Protein AF-N9UYG4-F1 (afdb_monomer)

Radius of gyration: 21.79 Å; Cα contacts (8 Å, |Δi|>4): 334; chains: 1; bounding box: 50×57×67 Å

Sequence (227 aa):
MTDHEETSTQKAVSLTDTNDLFQLLNELESRFLPMRSREKKEVDIGRIQQRPHKIGEYPGSVYIEIPIEIKNKIMEETNQFSQDFKPIQSLHISLTKEFSLREHQIPLFVQEVRKKIKRLPTFTITFGQLELLLNPEQNTEFLSIQVTSPEILSLIDLLDTVMMSFNLEKYYEERKIHSSLMYRTEHLKEPYELSSFNKCLLSFKPATIKIRLGEIVYTCVLGGYSM

Foldseek 3Di:
DDDDDDDPPPDDDDPPDPVVVVVVVVVLCVVQDFPFDQPDDPPPVQPDPPDDDDVQKWKKFKWFWDDPVLLVVVCVLVVVCVVPWAFDDTKIKTLFDIDIDGPVCVSVLLVQLLVLQQPQAWWKKWWWAWDWDADPVRQKIFGKIFIDTPSSVVSLVSNQVSCVVRVHDGHDPVPRIIIGTTMDRPPPDPDDDPPPHDIGGDMDTGQWMWMDTHSTIHTHGGHPDDD

Solvent-accessible surface area (backbone atoms only — not comparable to full-atom values): 13660 Å² total; per-residue (Å²): 141,79,90,86,82,90,78,87,78,81,78,81,81,81,87,82,53,72,65,60,53,51,50,51,48,51,54,49,45,69,74,61,60,48,70,79,58,76,67,77,85,73,73,58,92,77,63,74,75,91,62,83,82,48,93,67,47,32,52,28,40,36,29,33,73,56,55,68,73,57,46,52,51,53,50,62,79,46,47,83,52,55,82,77,24,48,76,53,88,81,46,38,34,65,53,42,49,80,47,71,42,42,68,88,48,46,65,58,51,56,48,52,53,46,63,66,42,36,77,39,75,78,53,60,42,30,44,37,47,77,47,81,44,65,44,96,84,66,58,35,42,25,46,22,35,32,49,50,42,79,60,58,55,56,50,31,55,55,45,32,58,52,28,50,77,71,78,41,72,54,55,68,90,86,63,83,44,38,28,56,46,24,35,40,65,72,75,87,62,77,88,81,82,66,85,86,63,74,67,44,84,53,67,50,64,67,59,44,38,38,38,38,44,63,76,45,41,35,75,36,65,44,36,81,66,87,125

pLDDT: mean 78.37, std 21.44, range [31.62, 97.81]

Nearest PDB structures (foldseek):
  5v1m-assembly1_A  TM=8.140E-01  e=5.861E-12  Homo sapiens
  6d30-assembly1_A  TM=8.398E-01  e=2.376E-11  Homo sapiens
  4h7w-assembly1_A  TM=8.039E-01  e=1.026E-11  Homo sapiens
  5h7f-assembly1_A  TM=8.009E-01  e=6.328E-07  Deinococcus radiodurans
  4qak-assembly2_B  TM=7.543E-01  e=1.376E-05  Escherichia coli K-12

Structure (mmCIF, N/CA/C/O backbone):
data_AF-N9UYG4-F1
#
_entry.id   AF-N9UYG4-F1
#
loop_
_atom_site.group_PDB
_atom_site.id
_atom_site.type_symbol
_atom_site.label_atom_id
_atom_site.label_alt_id
_atom_site.label_comp_id
_atom_site.label_asym_id
_atom_site.label_entity_id
_atom_site.label_seq_id
_atom_site.pdbx_PDB_ins_code
_atom_site.Cartn_x
_atom_site.Cartn_y
_atom_site.Cartn_z
_atom_site.occupancy
_atom_site.B_iso_or_equiv
_atom_site.auth_seq_id
_atom_site.auth_comp_id
_atom_site.auth_asym_id
_atom_site.auth_atom_id
_atom_site.pdbx_PDB_model_num
ATOM 1 N N . MET A 1 1 ? 29.519 -38.009 -39.252 1.00 38.00 1 MET A N 1
ATOM 2 C CA . MET A 1 1 ? 30.607 -37.248 -39.902 1.00 38.00 1 MET A CA 1
ATOM 3 C C . MET A 1 1 ? 29.927 -36.406 -40.962 1.00 38.00 1 MET A C 1
ATOM 5 O O . MET A 1 1 ? 29.404 -36.994 -41.892 1.00 38.00 1 MET A O 1
ATOM 9 N N . THR A 1 2 ? 29.718 -35.108 -40.800 1.00 34.91 2 THR A N 1
ATOM 10 C CA . THR A 1 2 ? 30.522 -34.095 -40.097 1.00 34.91 2 THR A CA 1
ATOM 11 C C . THR A 1 2 ? 29.627 -32.896 -39.762 1.00 34.91 2 THR A C 1
ATOM 13 O O . THR A 1 2 ? 28.663 -32.637 -40.480 1.00 34.91 2 THR A O 1
ATOM 16 N N . ASP A 1 3 ? 29.961 -32.230 -38.659 1.00 38.91 3 ASP A N 1
ATOM 17 C CA . ASP A 1 3 ? 29.427 -30.957 -38.161 1.00 38.91 3 ASP A CA 1
ATOM 18 C C . ASP A 1 3 ? 29.543 -29.801 -39.168 1.00 38.91 3 ASP A C 1
ATOM 20 O O . ASP A 1 3 ? 30.322 -29.908 -40.107 1.00 38.91 3 ASP A O 1
ATOM 24 N N . HIS A 1 4 ? 28.775 -28.724 -38.944 1.00 36.56 4 HIS A N 1
ATOM 25 C CA . HIS A 1 4 ? 29.120 -27.290 -39.098 1.00 36.56 4 HIS A CA 1
ATOM 26 C C . HIS A 1 4 ? 27.831 -26.485 -38.816 1.00 36.56 4 HIS A C 1
ATOM 28 O O . HIS A 1 4 ? 26.847 -26.601 -39.539 1.00 36.56 4 HIS A O 1
ATOM 34 N N . GLU A 1 5 ? 27.667 -25.935 -37.613 1.00 34.69 5 GLU A N 1
ATOM 35 C CA . GLU A 1 5 ? 28.147 -24.629 -37.116 1.00 34.69 5 GLU A CA 1
ATOM 36 C C . GLU A 1 5 ? 27.051 -23.553 -37.173 1.00 34.69 5 GLU A C 1
ATOM 38 O O . GLU A 1 5 ? 26.567 -23.147 -38.228 1.00 34.69 5 GLU A O 1
ATOM 43 N N . GLU A 1 6 ? 26.665 -23.108 -35.976 1.00 41.19 6 GLU A N 1
ATOM 44 C CA . GLU A 1 6 ? 25.848 -21.932 -35.709 1.00 41.19 6 GLU A CA 1
ATOM 45 C C . GLU A 1 6 ? 26.444 -20.673 -36.348 1.00 41.19 6 GLU A C 1
ATOM 47 O O . GLU A 1 6 ? 27.644 -20.420 -36.279 1.00 41.19 6 GLU A O 1
ATOM 52 N N . THR A 1 7 ? 25.586 -19.786 -36.842 1.00 31.62 7 THR A N 1
ATOM 53 C CA . THR A 1 7 ? 25.889 -18.350 -36.817 1.00 31.62 7 THR A CA 1
ATOM 54 C C . THR A 1 7 ? 24.611 -17.566 -36.562 1.00 31.62 7 THR A C 1
ATOM 56 O O . THR A 1 7 ? 23.886 -17.155 -37.465 1.00 31.62 7 THR A O 1
ATOM 59 N N . SER A 1 8 ? 24.336 -17.349 -35.275 1.00 37.59 8 SER A N 1
ATOM 60 C CA . SER A 1 8 ? 23.414 -16.318 -34.804 1.00 37.59 8 SER A CA 1
ATOM 61 C C . SER A 1 8 ? 23.971 -14.949 -35.187 1.00 37.59 8 SER A C 1
ATOM 63 O O . SER A 1 8 ? 24.843 -14.408 -34.511 1.00 37.59 8 SER A O 1
ATOM 65 N N . THR A 1 9 ? 23.484 -14.368 -36.281 1.00 32.97 9 THR A N 1
ATOM 66 C CA . THR A 1 9 ? 23.803 -12.981 -36.625 1.00 32.97 9 THR A CA 1
ATOM 67 C C . THR A 1 9 ? 22.899 -12.054 -35.811 1.00 32.97 9 THR A C 1
ATOM 69 O O . THR A 1 9 ? 21.773 -11.750 -36.203 1.00 32.97 9 THR A O 1
ATOM 72 N N . GLN A 1 10 ? 23.382 -11.597 -34.653 1.00 41.38 10 GLN A N 1
ATOM 73 C CA . GLN A 1 10 ? 22.817 -10.420 -33.993 1.00 41.38 10 GLN A CA 1
ATOM 74 C C . GLN A 1 10 ? 23.067 -9.214 -34.902 1.00 41.38 10 GLN A C 1
ATOM 76 O O . GLN A 1 10 ? 24.190 -8.734 -35.044 1.00 41.38 10 GLN A O 1
ATOM 81 N N . LYS A 1 11 ? 22.011 -8.754 -35.573 1.00 36.41 11 LYS A N 1
ATOM 82 C CA . LYS A 1 11 ? 22.057 -7.567 -36.422 1.00 36.41 11 LYS A CA 1
ATOM 83 C C . LYS A 1 11 ? 22.124 -6.340 -35.509 1.00 36.41 11 LYS A C 1
ATOM 85 O O . LYS A 1 11 ? 21.116 -5.936 -34.936 1.00 36.41 11 LYS A O 1
ATOM 90 N N . ALA A 1 12 ? 23.320 -5.779 -35.341 1.00 38.81 12 ALA A N 1
ATOM 91 C CA . ALA A 1 12 ? 23.496 -4.470 -34.728 1.00 38.81 12 ALA A CA 1
ATOM 92 C C . ALA A 1 12 ? 22.769 -3.428 -35.595 1.00 38.81 12 ALA A C 1
ATOM 94 O O . ALA A 1 12 ? 23.109 -3.235 -36.762 1.00 38.81 12 ALA A O 1
ATOM 95 N N . VAL A 1 13 ? 21.727 -2.804 -35.046 1.00 45.81 13 VAL A N 1
ATOM 96 C CA . VAL A 1 13 ? 21.004 -1.710 -35.701 1.00 45.81 13 VAL A CA 1
ATOM 97 C C . VAL A 1 13 ? 21.871 -0.459 -35.579 1.00 45.81 13 VAL A C 1
ATOM 99 O O . VAL A 1 13 ? 22.042 0.072 -34.483 1.00 45.81 13 VAL A O 1
ATOM 102 N N . SER A 1 14 ? 22.467 -0.011 -36.687 1.00 48.22 14 SER A N 1
ATOM 103 C CA . SER A 1 14 ? 23.170 1.272 -36.729 1.00 48.22 14 SER A CA 1
ATOM 104 C C . SER A 1 14 ? 22.144 2.404 -36.745 1.00 48.22 14 SER A C 1
ATOM 106 O O . SER A 1 14 ? 21.451 2.607 -37.740 1.00 48.22 14 SER A O 1
ATOM 108 N N . LEU A 1 15 ? 22.041 3.134 -35.639 1.00 50.41 15 LEU A N 1
ATOM 109 C CA . LEU A 1 15 ? 21.188 4.314 -35.517 1.00 50.41 15 LEU A CA 1
ATOM 110 C C . LEU A 1 15 ? 21.936 5.532 -36.075 1.00 50.41 15 LEU A C 1
ATOM 112 O O . LEU A 1 15 ? 22.689 6.182 -35.352 1.00 50.41 15 LEU A O 1
ATOM 116 N N . THR A 1 16 ? 21.765 5.816 -37.365 1.00 50.16 16 THR A N 1
ATOM 117 C CA . THR A 1 16 ? 22.296 7.037 -38.005 1.00 50.16 16 THR A CA 1
ATOM 118 C C . THR A 1 16 ? 21.220 8.053 -38.378 1.00 50.16 16 THR A C 1
ATOM 120 O O . THR A 1 16 ? 21.573 9.168 -38.748 1.00 50.16 16 THR A O 1
ATOM 123 N N . ASP A 1 17 ? 19.934 7.725 -38.228 1.00 50.22 17 ASP A N 1
ATOM 124 C CA . ASP A 1 17 ? 18.839 8.644 -38.544 1.00 50.22 17 ASP A CA 1
ATOM 125 C C . ASP A 1 17 ? 18.187 9.212 -37.282 1.00 50.22 17 ASP A C 1
ATOM 127 O O . ASP A 1 17 ? 17.599 8.511 -36.458 1.00 50.22 17 ASP A O 1
ATOM 131 N N . THR A 1 18 ? 18.267 10.534 -37.138 1.00 50.16 18 THR A N 1
ATOM 132 C CA . THR A 1 18 ? 17.646 11.290 -36.041 1.00 50.16 18 THR A CA 1
ATOM 133 C C . THR A 1 18 ? 16.121 11.143 -36.026 1.00 50.16 18 THR A C 1
ATOM 135 O O . THR A 1 18 ? 15.514 11.205 -34.958 1.00 50.16 18 THR A O 1
ATOM 138 N N . ASN A 1 19 ? 15.507 10.877 -37.183 1.00 52.12 19 ASN A N 1
ATOM 139 C CA . ASN A 1 19 ? 14.075 10.607 -37.311 1.00 52.12 19 ASN A CA 1
ATOM 140 C C . ASN A 1 19 ? 13.659 9.268 -36.685 1.00 52.12 19 ASN A C 1
ATOM 142 O O . ASN A 1 19 ? 12.613 9.215 -36.041 1.00 52.12 19 ASN A O 1
ATOM 146 N N . ASP A 1 20 ? 14.492 8.227 -36.784 1.00 58.06 20 ASP A N 1
ATOM 147 C CA . ASP A 1 20 ? 14.227 6.933 -36.138 1.00 58.06 20 ASP A CA 1
ATOM 148 C C . ASP A 1 20 ? 14.270 7.066 -34.615 1.00 58.06 20 ASP A C 1
ATOM 150 O O . ASP A 1 20 ? 13.441 6.489 -33.914 1.00 58.06 20 ASP A O 1
ATOM 154 N N . LEU A 1 21 ? 15.182 7.893 -34.091 1.00 54.38 21 LEU A N 1
ATOM 155 C CA . LEU A 1 21 ? 15.258 8.166 -32.658 1.00 54.38 21 LEU A CA 1
ATOM 156 C C . LEU A 1 21 ? 14.005 8.896 -32.154 1.00 54.38 21 LEU A C 1
ATOM 158 O O . LEU A 1 21 ? 13.478 8.547 -31.101 1.00 54.38 21 LEU A O 1
ATOM 162 N N . PHE A 1 22 ? 13.509 9.877 -32.916 1.00 54.16 22 PHE A N 1
ATOM 163 C CA . PHE A 1 22 ? 12.271 10.600 -32.608 1.00 54.16 22 PHE A CA 1
ATOM 164 C C . PHE A 1 22 ? 11.038 9.701 -32.687 1.00 54.16 22 PHE A C 1
ATOM 166 O O . PHE A 1 22 ? 10.129 9.823 -31.869 1.00 54.16 22 PHE A O 1
ATOM 173 N N . GLN A 1 23 ? 11.004 8.779 -33.644 1.00 57.78 23 GLN A N 1
ATOM 174 C CA . GLN A 1 23 ? 9.905 7.836 -33.789 1.00 57.78 23 GLN A CA 1
ATOM 175 C C . GLN A 1 23 ? 9.898 6.810 -32.652 1.00 57.78 23 GLN A C 1
ATOM 177 O O . GLN A 1 23 ? 8.837 6.542 -32.091 1.00 57.78 23 GLN A O 1
ATOM 182 N N . LEU A 1 24 ? 11.076 6.338 -32.228 1.00 58.75 24 LEU A N 1
ATOM 183 C CA . LEU A 1 24 ? 11.229 5.491 -31.045 1.00 58.75 24 LEU A CA 1
ATOM 184 C C . LEU A 1 24 ? 10.859 6.243 -29.760 1.00 58.75 24 LEU A C 1
ATOM 186 O O . LEU A 1 24 ? 10.165 5.691 -28.914 1.00 58.75 24 LEU A O 1
ATOM 190 N N . LEU A 1 25 ? 11.275 7.506 -29.622 1.00 50.97 25 LEU A N 1
ATOM 191 C CA . LEU A 1 25 ? 10.899 8.380 -28.506 1.00 50.97 25 LEU A CA 1
ATOM 192 C C . LEU A 1 25 ? 9.387 8.595 -28.446 1.00 50.97 25 LEU A C 1
ATOM 194 O O . LEU A 1 25 ? 8.820 8.441 -27.374 1.00 50.97 25 LEU A O 1
ATOM 198 N N . ASN A 1 26 ? 8.725 8.849 -29.575 1.00 52.34 26 ASN A N 1
ATOM 199 C CA . ASN A 1 26 ? 7.269 8.991 -29.644 1.00 52.34 26 ASN A CA 1
ATOM 200 C C . ASN A 1 26 ? 6.540 7.669 -29.347 1.00 52.34 26 ASN A C 1
ATOM 202 O O . ASN A 1 26 ? 5.506 7.660 -28.676 1.00 52.34 26 ASN A O 1
ATOM 206 N N . GLU A 1 27 ? 7.068 6.530 -29.805 1.00 54.81 27 GLU A N 1
ATOM 207 C CA . GLU A 1 27 ? 6.515 5.215 -29.470 1.00 54.81 27 GLU A CA 1
ATOM 208 C C . GLU A 1 27 ? 6.669 4.901 -27.979 1.00 54.81 27 GLU A C 1
ATOM 210 O O . GLU A 1 27 ? 5.730 4.406 -27.351 1.00 54.81 27 GLU A O 1
ATOM 215 N N . LEU A 1 28 ? 7.825 5.223 -27.395 1.00 50.59 28 LEU A N 1
ATOM 216 C CA . LEU A 1 28 ? 8.059 5.119 -25.961 1.00 50.59 28 LEU A CA 1
ATOM 217 C C . LEU A 1 28 ? 7.113 6.070 -25.217 1.00 50.59 28 LEU A C 1
ATOM 219 O O . LEU A 1 28 ? 6.366 5.608 -24.359 1.00 50.59 28 LEU A O 1
ATOM 223 N N . GLU A 1 29 ? 7.043 7.349 -25.585 1.00 48.66 29 GLU A N 1
ATOM 224 C CA . GLU A 1 29 ? 6.141 8.336 -24.983 1.00 48.66 29 GLU A CA 1
ATOM 225 C C . GLU A 1 29 ? 4.690 7.864 -25.016 1.00 48.66 29 GLU A C 1
ATOM 227 O O . GLU A 1 29 ? 4.061 7.822 -23.964 1.00 48.66 29 GLU A O 1
ATOM 232 N N . SER A 1 30 ? 4.177 7.395 -26.157 1.00 48.69 30 SER A N 1
ATOM 233 C CA . SER A 1 30 ? 2.800 6.889 -26.275 1.00 48.69 30 SER A CA 1
ATOM 234 C C . SER A 1 30 ? 2.512 5.687 -25.363 1.00 48.69 30 SER A C 1
ATOM 236 O O . SER A 1 30 ? 1.409 5.561 -24.829 1.00 48.69 30 SER A O 1
ATOM 238 N N . ARG A 1 31 ? 3.514 4.830 -25.113 1.00 47.69 31 ARG A N 1
ATOM 239 C CA . ARG A 1 31 ? 3.430 3.716 -24.155 1.00 47.69 31 ARG A CA 1
ATOM 240 C C . ARG A 1 31 ? 3.591 4.184 -22.707 1.00 47.69 31 ARG A C 1
ATOM 242 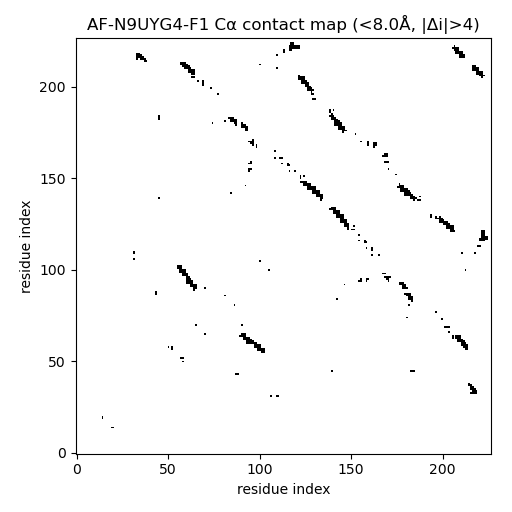O O . ARG A 1 31 ? 3.098 3.512 -21.799 1.00 47.69 31 ARG A O 1
ATOM 249 N N . PHE A 1 32 ? 4.268 5.306 -22.469 1.00 45.59 32 PHE A N 1
ATOM 250 C CA . PHE A 1 32 ? 4.563 5.865 -21.147 1.00 45.59 32 PHE A CA 1
ATOM 251 C C . PHE A 1 32 ? 3.633 6.987 -20.704 1.00 45.59 32 PHE A C 1
ATOM 253 O O . PHE A 1 32 ? 3.743 7.389 -19.547 1.00 45.59 32 PHE A O 1
ATOM 260 N N . LEU A 1 33 ? 2.697 7.444 -21.543 1.00 42.62 33 LEU A N 1
ATOM 261 C CA . LEU A 1 33 ? 1.746 8.478 -21.151 1.00 42.62 33 LEU A CA 1
ATOM 262 C C . LEU A 1 33 ? 1.000 8.037 -19.874 1.00 42.62 33 LEU A C 1
ATOM 264 O O . LEU A 1 33 ? 0.275 7.033 -19.889 1.00 42.62 33 LEU A O 1
ATOM 268 N N . PRO A 1 34 ? 1.168 8.746 -18.740 1.00 41.41 34 PRO A N 1
ATOM 269 C CA . PRO A 1 34 ? 0.242 8.607 -17.631 1.00 41.41 34 PRO A CA 1
ATOM 270 C C . PRO A 1 34 ? -1.137 9.058 -18.126 1.00 41.41 34 PRO A C 1
ATOM 272 O O . PRO A 1 34 ? -1.238 10.004 -18.912 1.00 41.41 34 PRO A O 1
ATOM 275 N N . MET A 1 35 ? -2.219 8.454 -17.627 1.00 37.78 35 MET A N 1
ATOM 276 C CA . MET A 1 35 ? -3.471 9.208 -17.580 1.00 37.78 35 MET A CA 1
ATOM 277 C C . MET A 1 35 ? -3.198 10.375 -16.636 1.00 37.78 35 MET A C 1
ATOM 279 O O . MET A 1 35 ? -3.153 10.201 -15.424 1.00 37.78 35 MET A O 1
ATOM 283 N N . ARG A 1 36 ? -2.883 11.538 -17.209 1.00 36.59 36 ARG A N 1
ATOM 284 C CA . ARG A 1 36 ? -2.458 12.734 -16.484 1.00 36.59 36 ARG A CA 1
ATOM 285 C C . ARG A 1 36 ? -3.687 13.360 -15.822 1.00 36.59 36 ARG A C 1
ATOM 287 O O . ARG A 1 36 ? -4.153 14.416 -16.232 1.00 36.59 36 ARG A O 1
ATOM 294 N N . SER A 1 37 ? -4.255 12.694 -14.823 1.00 43.06 37 SER A N 1
ATOM 295 C CA . SER A 1 37 ? -5.174 13.344 -13.902 1.00 43.06 37 SER A CA 1
ATOM 296 C C . SER A 1 37 ? -4.328 14.196 -12.972 1.00 43.06 37 SER A C 1
ATOM 298 O O . SER A 1 37 ? -3.540 13.692 -12.176 1.00 43.06 37 SER A O 1
ATOM 300 N N . ARG A 1 38 ? -4.453 15.515 -13.106 1.00 38.94 38 ARG A N 1
ATOM 301 C CA . ARG A 1 38 ? -3.943 16.448 -12.107 1.00 38.94 38 ARG A CA 1
ATOM 302 C C . ARG A 1 38 ? -4.855 16.306 -10.891 1.00 38.94 38 ARG A C 1
ATOM 304 O O . ARG A 1 38 ? -5.853 17.015 -10.786 1.00 38.94 38 ARG A O 1
ATOM 311 N N . GLU A 1 39 ? -4.585 15.321 -10.040 1.00 43.38 39 GLU A N 1
ATOM 312 C CA . GLU A 1 39 ? -5.270 15.221 -8.755 1.00 43.38 39 GLU A CA 1
ATOM 313 C C . GLU A 1 39 ? -5.001 16.526 -8.003 1.00 43.38 39 GLU A C 1
ATOM 315 O O . GLU A 1 39 ? -3.855 16.966 -7.864 1.00 43.38 39 GLU A O 1
ATOM 320 N N . LYS A 1 40 ? -6.071 17.218 -7.591 1.00 34.81 40 LYS A N 1
ATOM 321 C CA . LYS A 1 40 ? -5.926 18.363 -6.694 1.00 34.81 40 LYS A CA 1
ATOM 322 C C . LYS A 1 40 ? -5.218 17.850 -5.447 1.00 34.81 40 LYS A C 1
ATOM 324 O O . LYS A 1 40 ? -5.625 16.846 -4.877 1.00 34.81 40 LYS A O 1
ATOM 329 N N . LYS A 1 41 ? -4.160 18.554 -5.055 1.00 39.03 41 LYS A N 1
ATOM 330 C CA . LYS A 1 41 ? -3.371 18.282 -3.858 1.00 39.03 41 LYS A CA 1
ATOM 331 C C . LYS A 1 41 ? -4.282 18.345 -2.630 1.00 39.03 41 LYS A C 1
ATOM 333 O O . LYS A 1 41 ? -4.468 19.412 -2.051 1.00 39.03 41 LYS A O 1
ATOM 338 N N . GLU A 1 42 ? -4.849 17.217 -2.233 1.00 37.97 42 GLU A N 1
ATOM 339 C CA . GLU A 1 42 ? -5.302 17.040 -0.865 1.00 37.97 42 GLU A CA 1
ATOM 340 C C . GLU A 1 42 ? -4.054 16.777 -0.045 1.00 37.97 42 GLU A C 1
ATOM 342 O O . GLU A 1 42 ? -3.425 15.721 -0.102 1.00 37.97 42 GLU A O 1
ATOM 347 N N . VAL A 1 43 ? -3.619 17.825 0.644 1.00 37.16 43 VAL A N 1
ATOM 348 C CA . VAL A 1 43 ? -2.634 17.683 1.701 1.00 37.16 43 VAL A CA 1
ATOM 349 C C . VAL A 1 43 ? -3.327 16.853 2.779 1.00 37.16 43 VAL A C 1
ATOM 351 O O . VAL A 1 43 ? -4.138 17.389 3.530 1.00 37.16 43 VAL A O 1
ATOM 354 N N . ASP A 1 44 ? -3.046 15.547 2.826 1.00 44.12 44 ASP A N 1
ATOM 355 C CA . ASP A 1 44 ? -3.279 14.731 4.019 1.00 44.12 44 ASP A CA 1
ATOM 356 C C . ASP A 1 44 ? -2.500 15.424 5.137 1.00 44.12 44 ASP A C 1
ATOM 358 O O . ASP A 1 44 ? -1.280 15.304 5.240 1.00 44.12 44 ASP A O 1
ATOM 362 N N . ILE A 1 45 ? -3.195 16.225 5.940 1.00 40.19 45 ILE A N 1
ATOM 363 C CA . ILE A 1 45 ? -2.613 17.139 6.934 1.00 40.19 45 ILE A CA 1
ATOM 364 C C . ILE A 1 45 ? -1.848 16.373 8.039 1.00 40.19 45 ILE A C 1
ATOM 366 O O . ILE A 1 45 ? -1.248 16.991 8.910 1.00 40.19 45 ILE A O 1
ATOM 370 N N . GLY A 1 46 ? -1.877 15.033 8.015 1.00 42.03 46 GLY A N 1
ATOM 371 C CA . GLY A 1 46 ? -1.108 14.129 8.877 1.00 42.03 46 GLY A CA 1
ATOM 372 C C . GLY A 1 46 ? 0.041 13.375 8.195 1.00 42.03 46 GLY A C 1
ATOM 373 O O . GLY A 1 46 ? 0.830 12.741 8.885 1.00 42.03 46 GLY A O 1
ATOM 374 N N . ARG A 1 47 ? 0.192 13.435 6.866 1.00 45.78 47 ARG A N 1
ATOM 375 C CA . ARG A 1 47 ? 1.374 12.894 6.180 1.00 45.78 47 ARG A CA 1
ATOM 376 C C . ARG A 1 47 ? 2.382 14.009 6.002 1.00 45.78 47 ARG A C 1
ATOM 378 O O . ARG A 1 47 ? 2.402 14.706 4.988 1.00 45.78 47 ARG A O 1
ATOM 385 N N . ILE A 1 48 ? 3.218 14.187 7.020 1.00 41.31 48 ILE A N 1
ATOM 386 C CA . ILE A 1 48 ? 4.416 15.012 6.899 1.00 41.31 48 ILE A CA 1
ATOM 387 C C . ILE A 1 48 ? 5.209 14.446 5.720 1.00 41.31 48 ILE A C 1
ATOM 389 O O . ILE A 1 48 ? 5.612 13.285 5.737 1.00 41.31 48 ILE A O 1
ATOM 393 N N . GLN A 1 49 ? 5.381 15.256 4.674 1.00 44.84 49 GLN A N 1
ATOM 394 C CA . GLN A 1 49 ? 6.208 14.908 3.525 1.00 44.84 49 GLN A CA 1
ATOM 395 C C . GLN A 1 49 ? 7.612 14.609 4.061 1.00 44.84 49 GLN A C 1
ATOM 397 O O . GLN A 1 49 ? 8.325 15.523 4.471 1.00 44.84 49 GLN A O 1
ATOM 402 N N . GLN A 1 50 ? 7.992 13.330 4.108 1.00 48.16 50 GLN A N 1
ATOM 403 C CA . GLN A 1 50 ? 9.185 12.892 4.836 1.00 48.16 50 GLN A CA 1
ATOM 404 C C . GLN A 1 50 ? 10.499 13.393 4.225 1.00 48.16 50 GLN A C 1
ATOM 406 O O . GLN A 1 50 ? 11.569 13.204 4.802 1.00 48.16 50 GLN A O 1
ATOM 411 N N . ARG A 1 51 ? 10.460 14.008 3.037 1.00 50.09 51 ARG A N 1
ATOM 412 C CA . ARG A 1 51 ? 11.661 14.446 2.327 1.00 50.09 51 ARG A CA 1
ATOM 413 C C . ARG A 1 51 ? 11.451 15.820 1.690 1.00 50.09 51 ARG A C 1
ATOM 415 O O . ARG A 1 51 ? 10.459 16.007 0.979 1.00 50.09 51 ARG A O 1
ATOM 422 N N . PRO A 1 52 ? 12.374 16.779 1.897 1.00 44.19 52 PRO A N 1
ATOM 423 C CA . PRO A 1 52 ? 12.360 18.020 1.137 1.00 44.19 52 PRO A CA 1
ATOM 424 C C . PRO A 1 52 ? 12.519 17.689 -0.351 1.00 44.19 52 PRO A C 1
ATOM 426 O O . PRO A 1 52 ? 13.354 16.859 -0.714 1.00 44.19 52 PRO A O 1
ATOM 429 N N . HIS A 1 53 ? 11.725 18.330 -1.212 1.00 49.66 53 HIS A N 1
ATOM 430 C CA . HIS A 1 53 ? 11.907 18.212 -2.659 1.00 49.66 53 HIS A CA 1
ATOM 431 C C . HIS A 1 53 ? 13.321 18.684 -3.013 1.00 49.66 53 HIS A C 1
ATOM 433 O O . HIS A 1 53 ? 13.640 19.864 -2.866 1.00 49.66 53 HIS A O 1
ATOM 439 N N . LYS A 1 54 ? 14.172 17.768 -3.480 1.00 54.78 54 LYS A N 1
ATOM 440 C CA . LYS A 1 54 ? 15.403 18.136 -4.180 1.00 54.78 54 LYS A CA 1
ATOM 441 C C . LYS A 1 54 ? 15.060 18.267 -5.656 1.00 54.78 54 LYS A C 1
ATOM 443 O O . LYS A 1 54 ? 14.353 17.428 -6.204 1.00 54.78 54 LYS A O 1
ATOM 448 N N . ILE A 1 55 ? 15.534 19.330 -6.298 1.00 58.44 55 ILE A N 1
ATOM 449 C CA . ILE A 1 55 ? 15.334 19.536 -7.737 1.00 58.44 55 ILE A CA 1
ATOM 450 C C . ILE A 1 55 ? 15.847 18.289 -8.476 1.00 58.44 55 ILE A C 1
ATOM 452 O O . ILE A 1 55 ? 17.006 17.910 -8.317 1.00 58.44 55 ILE A O 1
ATOM 456 N N . GLY A 1 56 ? 14.967 17.635 -9.238 1.00 67.00 56 GLY A N 1
ATOM 457 C CA . GLY A 1 56 ? 15.269 16.404 -9.975 1.00 67.00 56 GLY A CA 1
ATOM 458 C C . GLY A 1 56 ? 14.999 15.090 -9.229 1.00 67.00 56 GLY A C 1
ATOM 459 O O . GLY A 1 56 ? 15.208 14.034 -9.821 1.00 67.00 56 GLY A O 1
ATOM 460 N N . GLU A 1 57 ? 14.522 15.131 -7.981 1.00 81.19 57 GLU A N 1
ATOM 461 C CA . GLU A 1 57 ? 14.080 13.969 -7.202 1.00 81.19 57 GLU A CA 1
ATOM 462 C C . GLU A 1 57 ? 12.562 14.005 -6.973 1.00 81.19 57 GLU A C 1
ATOM 464 O O . GLU A 1 57 ? 12.014 14.959 -6.418 1.00 81.19 57 GLU A O 1
ATOM 469 N N . TYR A 1 58 ? 11.884 12.941 -7.395 1.00 87.56 58 TYR A N 1
ATOM 470 C CA . TYR A 1 58 ? 10.435 12.809 -7.370 1.00 87.56 58 TYR A CA 1
ATOM 471 C C . TYR A 1 58 ? 10.036 11.802 -6.288 1.00 87.56 58 TYR A C 1
ATOM 473 O O . TYR A 1 58 ? 10.316 10.607 -6.449 1.00 87.56 58 TYR A O 1
ATOM 481 N N . PRO A 1 59 ? 9.379 12.241 -5.196 1.00 92.19 59 PRO A N 1
ATOM 482 C CA . PRO A 1 59 ? 8.890 11.325 -4.177 1.00 92.19 59 PRO A CA 1
ATOM 483 C C . PRO A 1 59 ? 7.809 10.424 -4.769 1.00 92.19 59 PRO A C 1
ATOM 485 O O . PRO A 1 59 ? 6.922 10.896 -5.485 1.00 92.19 59 PRO A O 1
ATOM 488 N N . GLY A 1 60 ? 7.878 9.132 -4.467 1.00 93.25 60 GLY A N 1
ATOM 489 C CA . GLY A 1 60 ? 7.010 8.136 -5.061 1.00 93.25 60 GLY A CA 1
ATOM 490 C C . GLY A 1 60 ? 6.543 7.037 -4.122 1.00 93.25 60 GLY A C 1
ATOM 491 O O . GLY A 1 60 ? 7.091 6.814 -3.045 1.00 93.25 60 GLY A O 1
ATOM 492 N N . SER A 1 61 ? 5.466 6.383 -4.544 1.00 95.88 61 SER A N 1
ATOM 493 C CA . SER A 1 61 ? 4.822 5.270 -3.837 1.00 95.88 61 SER A CA 1
ATOM 494 C C . SER A 1 61 ? 4.018 4.432 -4.828 1.00 95.88 61 SER A C 1
ATOM 496 O O . SER A 1 61 ? 3.420 4.984 -5.758 1.00 95.88 61 SER A O 1
ATOM 498 N N . VAL A 1 62 ? 3.986 3.114 -4.628 1.00 97.75 62 VAL A N 1
ATOM 499 C CA . VAL A 1 62 ? 3.125 2.196 -5.383 1.00 97.75 62 VAL A CA 1
ATOM 500 C C . VAL A 1 62 ? 2.007 1.699 -4.472 1.00 97.75 62 VAL A C 1
ATOM 502 O O . VAL A 1 62 ? 2.272 1.290 -3.342 1.00 97.75 62 VAL A O 1
ATOM 505 N N . TYR A 1 63 ? 0.762 1.729 -4.944 1.00 97.81 63 TYR A N 1
ATOM 506 C CA . TYR A 1 63 ? -0.402 1.359 -4.137 1.00 97.81 63 TYR A CA 1
ATOM 507 C C . TYR A 1 63 ? -1.564 0.805 -4.968 1.00 97.81 63 TYR A C 1
ATOM 509 O O . TYR A 1 63 ? -1.614 0.958 -6.188 1.00 97.81 63 TYR A O 1
ATOM 517 N N . ILE A 1 64 ? -2.519 0.168 -4.293 1.00 97.38 64 ILE A N 1
ATOM 518 C CA . ILE A 1 64 ? -3.844 -0.167 -4.831 1.00 97.38 64 ILE A CA 1
ATOM 519 C C . ILE A 1 64 ? -4.850 0.825 -4.264 1.00 97.38 64 ILE A C 1
ATOM 521 O O . ILE A 1 64 ? -4.904 1.025 -3.055 1.00 97.38 64 ILE A O 1
ATOM 525 N N . GLU A 1 65 ? -5.646 1.436 -5.131 1.00 95.44 65 GLU A N 1
ATOM 526 C CA . GLU A 1 65 ? -6.742 2.318 -4.733 1.00 95.44 65 GLU A CA 1
ATOM 527 C C . GLU A 1 65 ? -7.971 1.493 -4.334 1.00 95.44 65 GLU A C 1
ATOM 529 O O . GLU A 1 65 ? -8.297 0.497 -4.989 1.00 95.44 65 GLU A O 1
ATOM 534 N N . ILE A 1 66 ? -8.646 1.893 -3.255 1.00 95.44 66 ILE A N 1
ATOM 535 C CA . ILE A 1 66 ? -9.869 1.226 -2.802 1.00 95.44 66 ILE A CA 1
ATOM 536 C C . ILE A 1 66 ? -11.071 1.823 -3.554 1.00 95.44 66 ILE A C 1
ATOM 538 O O . ILE A 1 66 ? -11.246 3.042 -3.523 1.00 95.44 66 ILE A O 1
ATOM 542 N N . PRO A 1 67 ? -11.925 0.997 -4.197 1.00 95.00 67 PRO A N 1
ATOM 543 C CA . PRO A 1 67 ? -13.114 1.481 -4.895 1.00 95.00 67 PRO A CA 1
ATOM 544 C C . PRO A 1 67 ? -14.017 2.316 -3.987 1.00 95.00 67 PRO A C 1
A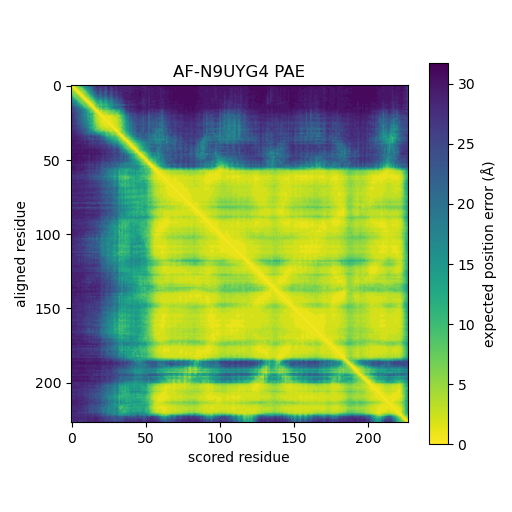TOM 546 O O . PRO A 1 67 ? -14.185 1.997 -2.807 1.00 95.00 67 PRO A O 1
ATOM 549 N N . ILE A 1 68 ? -14.636 3.359 -4.543 1.00 93.19 68 ILE A N 1
ATOM 550 C CA . ILE A 1 68 ? -15.433 4.324 -3.777 1.00 93.19 68 ILE A CA 1
ATOM 551 C C . ILE A 1 68 ? -16.578 3.652 -3.006 1.00 93.19 68 ILE A C 1
ATOM 553 O O . ILE A 1 68 ? -16.848 4.018 -1.866 1.00 93.19 68 ILE A O 1
ATOM 557 N N . GLU A 1 69 ? -17.205 2.620 -3.572 1.00 94.19 69 GLU A N 1
ATOM 558 C CA . GLU A 1 69 ? -18.301 1.881 -2.940 1.00 94.19 69 GLU A CA 1
ATOM 559 C C . GLU A 1 69 ? -17.824 1.112 -1.705 1.00 94.19 69 GLU A C 1
ATOM 561 O O . GLU A 1 69 ? -18.529 1.033 -0.700 1.00 94.19 69 GLU A O 1
ATOM 566 N N . ILE A 1 70 ? -16.615 0.553 -1.776 1.00 94.81 70 ILE A N 1
ATOM 567 C CA . ILE A 1 70 ? -15.986 -0.175 -0.675 1.00 94.81 70 ILE A CA 1
ATOM 568 C C . ILE A 1 70 ? -15.521 0.809 0.393 1.00 94.81 70 ILE A C 1
ATOM 570 O O . ILE A 1 70 ? -15.823 0.613 1.567 1.00 94.81 70 ILE A O 1
ATOM 574 N N . LYS A 1 71 ? -14.857 1.897 -0.015 1.00 94.31 71 LYS A N 1
ATOM 575 C CA . LYS A 1 71 ? -14.462 2.988 0.879 1.00 94.31 71 LYS A CA 1
ATOM 576 C C . LYS A 1 71 ? -15.663 3.490 1.677 1.00 94.31 71 LYS A C 1
ATOM 578 O O . LYS A 1 71 ? -15.580 3.546 2.895 1.00 94.31 71 LYS A O 1
ATOM 583 N N . ASN A 1 72 ? -16.768 3.831 1.015 1.00 94.19 72 ASN A N 1
ATOM 584 C CA . ASN A 1 72 ? -17.937 4.401 1.686 1.00 94.19 72 ASN A CA 1
ATOM 585 C C . ASN A 1 72 ? -18.498 3.457 2.755 1.00 94.19 72 ASN A C 1
ATOM 587 O O . ASN A 1 72 ? -18.771 3.904 3.862 1.00 94.19 72 ASN A O 1
ATOM 591 N N . LYS A 1 73 ? -18.584 2.154 2.458 1.00 93.81 73 LYS A N 1
ATOM 592 C CA . LYS A 1 73 ? -19.028 1.148 3.432 1.00 93.81 73 LYS A CA 1
ATOM 593 C C . LYS A 1 73 ? -18.068 1.008 4.615 1.00 93.81 73 LYS A C 1
ATOM 595 O O . LYS A 1 73 ? -18.518 1.000 5.752 1.00 93.81 73 LYS A O 1
ATOM 600 N N . ILE A 1 74 ? -16.755 0.952 4.367 1.00 93.12 74 ILE A N 1
ATOM 601 C CA . ILE A 1 74 ? -15.754 0.895 5.447 1.00 93.12 74 ILE A CA 1
ATOM 602 C C . ILE A 1 74 ? -15.856 2.142 6.333 1.00 93.12 74 ILE A C 1
ATOM 604 O O . ILE A 1 74 ? -15.818 2.035 7.556 1.00 93.12 74 ILE A O 1
ATOM 608 N N . MET A 1 75 ? -16.003 3.326 5.735 1.00 92.81 75 MET A N 1
ATOM 609 C CA . MET A 1 75 ? -16.127 4.581 6.481 1.00 92.81 75 MET A CA 1
ATOM 610 C C . MET A 1 75 ? -17.433 4.653 7.282 1.00 92.81 75 MET A C 1
ATOM 612 O O . MET A 1 75 ? -17.422 5.170 8.393 1.00 92.81 75 MET A O 1
ATOM 616 N N . GLU A 1 76 ? -18.535 4.103 6.768 1.00 92.12 76 GLU A N 1
ATOM 617 C CA . GLU A 1 76 ? -19.799 3.974 7.504 1.00 92.12 76 GLU A CA 1
ATOM 618 C C . GLU A 1 76 ? -19.654 3.037 8.715 1.00 92.12 76 GLU A C 1
ATOM 620 O O . GLU A 1 76 ? -19.995 3.424 9.833 1.00 92.12 76 GLU A O 1
ATOM 625 N N . GLU A 1 77 ? -19.055 1.855 8.528 1.00 90.56 77 GLU A N 1
ATOM 626 C CA . GLU A 1 77 ? -18.800 0.879 9.601 1.00 90.56 77 GLU A CA 1
ATOM 627 C C . GLU A 1 77 ? -17.828 1.408 10.673 1.00 90.56 77 GLU A C 1
ATOM 629 O O . GLU A 1 77 ? -17.851 0.961 11.820 1.00 90.56 77 GLU A O 1
ATOM 634 N N . THR A 1 78 ? -16.975 2.374 10.321 1.00 91.38 78 THR A N 1
ATOM 635 C CA . THR A 1 78 ? -15.951 2.946 11.211 1.00 91.38 78 THR A CA 1
ATOM 636 C C . THR A 1 78 ? -16.261 4.365 11.686 1.00 91.38 78 THR A C 1
ATOM 638 O O . THR A 1 78 ? -15.460 4.956 12.410 1.00 91.38 78 THR A O 1
ATOM 641 N N . ASN A 1 79 ? -17.438 4.910 11.364 1.00 91.00 79 ASN A N 1
ATOM 642 C CA . ASN A 1 79 ? -17.791 6.308 11.633 1.00 91.00 79 ASN A CA 1
ATOM 643 C C . ASN A 1 79 ? -17.750 6.684 13.127 1.00 91.00 79 ASN A C 1
ATOM 645 O O . ASN A 1 79 ? -17.479 7.831 13.477 1.00 91.00 79 ASN A O 1
ATOM 649 N N . GLN A 1 80 ? -17.963 5.720 14.030 1.00 89.69 80 GLN A N 1
ATOM 650 C CA . GLN A 1 80 ? -17.861 5.949 15.477 1.00 89.69 80 GLN A CA 1
ATOM 651 C C . GLN A 1 80 ? -16.480 6.477 15.908 1.00 89.69 80 GLN A C 1
ATOM 653 O O . GLN A 1 80 ? -16.390 7.259 16.850 1.00 89.69 80 GLN A O 1
ATOM 658 N N . PHE A 1 81 ? -15.417 6.117 15.183 1.00 90.50 81 PHE A N 1
ATOM 659 C CA . PHE A 1 81 ? -14.046 6.530 15.485 1.00 90.50 81 PHE A CA 1
ATOM 660 C C . PHE A 1 81 ? -13.719 7.948 14.998 1.00 90.50 81 PHE A C 1
ATOM 662 O O . PHE A 1 81 ? -12.706 8.521 15.396 1.00 90.50 81 PHE A O 1
ATOM 669 N N . SER A 1 82 ? -14.584 8.557 14.179 1.00 89.88 82 SER A N 1
ATOM 670 C CA . SER A 1 82 ? -14.380 9.913 13.652 1.00 89.88 82 SER A CA 1
ATOM 671 C C . SER A 1 82 ? -14.489 11.019 14.713 1.00 89.88 82 SER A C 1
ATOM 673 O O . SER A 1 82 ? -14.216 12.179 14.416 1.00 89.88 82 SER A O 1
ATOM 675 N N . GLN A 1 83 ? -14.874 10.678 15.949 1.00 88.69 83 GLN A N 1
ATOM 676 C CA . GLN A 1 83 ? -14.820 11.594 17.093 1.00 88.69 83 GLN A CA 1
ATOM 677 C C . GLN A 1 83 ? -13.378 11.838 17.567 1.00 88.69 83 GLN A C 1
ATOM 679 O O . GLN A 1 83 ? -13.047 12.947 17.981 1.00 88.69 83 GLN A O 1
ATOM 684 N N . ASP A 1 84 ? -12.518 10.819 17.472 1.00 89.19 84 ASP A N 1
ATOM 685 C CA . ASP A 1 84 ? -11.135 10.851 17.963 1.00 89.19 84 ASP A CA 1
ATOM 686 C C . ASP A 1 84 ? -10.094 10.910 16.841 1.00 89.19 84 ASP A C 1
ATOM 688 O O . ASP A 1 84 ? -8.959 11.344 17.064 1.00 89.19 84 ASP A O 1
ATOM 692 N N . PHE A 1 85 ? -10.468 10.468 15.640 1.00 90.88 85 PHE A N 1
ATOM 693 C CA . PHE A 1 85 ? -9.598 10.409 14.474 1.00 90.88 85 PHE A CA 1
ATOM 694 C C . PHE A 1 85 ? -10.161 11.238 13.319 1.00 90.88 85 PHE A C 1
ATOM 696 O O . PHE A 1 85 ? -11.363 11.297 13.077 1.00 90.88 85 PHE A O 1
ATOM 703 N N . LYS A 1 86 ? -9.265 11.854 12.549 1.00 92.50 86 LYS A N 1
ATOM 704 C CA . LYS A 1 86 ? -9.597 12.582 11.323 1.00 92.50 86 LYS A CA 1
ATOM 705 C C . LYS A 1 86 ? -9.630 11.611 10.139 1.00 92.50 86 LYS A C 1
ATOM 707 O O . LYS A 1 86 ? -8.659 10.874 9.963 1.00 92.50 86 LYS A O 1
ATOM 712 N N . PRO A 1 87 ? -10.691 11.597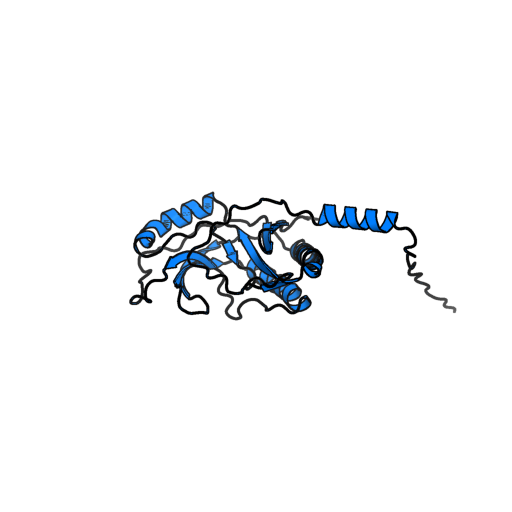 9.317 1.00 93.25 87 PRO A N 1
ATOM 713 C CA . PRO A 1 87 ? -10.804 10.668 8.197 1.00 93.25 87 PRO A CA 1
ATOM 714 C C . PRO A 1 87 ? -9.782 10.961 7.091 1.00 93.25 87 PRO A C 1
ATOM 716 O O . PRO A 1 87 ? -9.490 12.120 6.793 1.00 93.25 87 PRO A O 1
ATOM 719 N N . ILE A 1 88 ? -9.277 9.903 6.454 1.00 92.69 88 ILE A N 1
ATOM 720 C CA . ILE A 1 88 ? -8.419 9.977 5.267 1.00 92.69 88 ILE A CA 1
ATOM 721 C C . ILE A 1 88 ? -9.302 9.959 4.023 1.00 92.69 88 ILE A C 1
ATOM 723 O O . ILE A 1 88 ? -10.192 9.120 3.866 1.00 92.69 88 ILE A O 1
ATOM 727 N N . GLN A 1 89 ? -9.051 10.893 3.110 1.00 88.06 89 GLN A N 1
ATOM 728 C CA . GLN A 1 89 ? -9.885 11.051 1.924 1.00 88.06 89 GLN A CA 1
ATOM 729 C C . GLN A 1 89 ? -9.567 10.021 0.838 1.00 88.06 89 GLN A C 1
ATOM 731 O O . GLN A 1 89 ? -10.484 9.487 0.218 1.00 88.06 89 GLN A O 1
ATOM 736 N N . SER A 1 90 ? -8.295 9.693 0.617 1.00 88.69 90 SER A N 1
ATOM 737 C CA . SER A 1 90 ? -7.885 8.738 -0.417 1.00 88.69 90 SER A CA 1
ATOM 738 C C . SER A 1 90 ? -7.369 7.445 0.210 1.00 88.69 90 SER A C 1
ATOM 740 O O . SER A 1 90 ? -6.198 7.329 0.582 1.00 88.69 90 SER A O 1
ATOM 742 N N . LEU A 1 91 ? -8.267 6.468 0.359 1.00 93.94 91 LEU A N 1
ATOM 743 C CA . LEU A 1 91 ? -7.925 5.162 0.918 1.00 93.94 91 LEU A CA 1
ATOM 744 C C . LEU A 1 91 ? -7.173 4.316 -0.113 1.00 93.94 91 LEU A C 1
ATOM 746 O O . LEU A 1 91 ? -7.600 4.163 -1.260 1.00 93.94 91 LEU A O 1
ATOM 750 N N . HIS A 1 92 ? -6.058 3.739 0.311 1.00 96.06 92 HIS A N 1
ATOM 751 C CA . HIS A 1 92 ? -5.202 2.923 -0.537 1.00 96.06 92 HIS A CA 1
ATOM 752 C C . HIS A 1 92 ? -4.414 1.916 0.293 1.00 96.06 92 HIS A C 1
ATOM 754 O O . HIS A 1 92 ? -4.194 2.088 1.490 1.00 96.06 92 HIS A O 1
ATOM 760 N N . ILE A 1 93 ? -3.949 0.878 -0.390 1.00 97.38 93 ILE A N 1
ATOM 761 C CA . ILE A 1 93 ? -3.134 -0.193 0.169 1.00 97.38 93 ILE A CA 1
ATOM 762 C C . ILE A 1 93 ? -1.727 -0.034 -0.394 1.00 97.38 93 ILE A C 1
ATOM 764 O O . ILE A 1 93 ? -1.515 -0.206 -1.598 1.00 97.38 93 ILE A O 1
ATOM 768 N N . SER A 1 94 ? -0.773 0.322 0.461 1.00 96.75 94 SER A N 1
ATOM 769 C CA . SER A 1 94 ? 0.622 0.529 0.063 1.00 96.75 94 SER A CA 1
ATOM 770 C C . SER A 1 94 ? 1.294 -0.792 -0.304 1.00 96.75 94 SER A C 1
ATOM 772 O O . SER A 1 94 ? 1.272 -1.746 0.473 1.00 96.75 94 SER A O 1
ATOM 774 N N . LEU A 1 95 ? 1.939 -0.818 -1.470 1.00 97.38 95 LEU A N 1
ATOM 775 C CA . LEU A 1 95 ? 2.694 -1.963 -1.991 1.00 97.38 95 LEU A CA 1
ATOM 776 C C . LEU A 1 95 ? 4.214 -1.754 -1.932 1.00 97.38 95 LEU A C 1
ATOM 778 O O . LEU A 1 95 ? 4.975 -2.694 -2.135 1.00 97.38 95 LEU A O 1
ATOM 782 N N . THR A 1 96 ? 4.662 -0.528 -1.659 1.00 97.00 96 THR A N 1
ATOM 783 C CA . THR A 1 96 ? 6.065 -0.166 -1.422 1.00 97.00 96 THR A CA 1
ATOM 784 C C . THR A 1 96 ? 6.153 0.775 -0.224 1.00 97.00 96 THR A C 1
ATOM 786 O O . THR A 1 96 ? 5.170 1.430 0.131 1.00 97.00 96 THR A O 1
ATOM 789 N N . LYS A 1 97 ? 7.349 0.917 0.354 1.00 93.56 97 LYS A N 1
ATOM 790 C CA . LYS A 1 97 ? 7.676 2.111 1.146 1.00 93.56 97 LYS A CA 1
ATOM 791 C C . LYS A 1 97 ? 7.651 3.357 0.258 1.00 93.56 97 LYS A C 1
ATOM 793 O O . LYS A 1 97 ? 7.654 3.251 -0.972 1.00 93.56 97 LYS A O 1
ATOM 798 N N . GLU A 1 98 ? 7.648 4.534 0.873 1.00 92.25 98 GLU A N 1
ATOM 799 C CA . GLU A 1 98 ? 7.924 5.768 0.140 1.00 92.25 98 GLU A CA 1
ATOM 800 C C . GLU A 1 98 ? 9.371 5.767 -0.371 1.00 92.25 98 GLU A C 1
ATOM 802 O O . GLU A 1 98 ? 10.304 5.362 0.325 1.00 92.25 98 GLU A O 1
ATOM 807 N N . PHE A 1 99 ? 9.563 6.225 -1.602 1.00 93.75 99 PHE A N 1
ATOM 808 C CA . PHE A 1 99 ? 10.867 6.275 -2.254 1.00 93.75 99 PHE A CA 1
ATOM 809 C C . PHE A 1 99 ? 11.055 7.588 -3.014 1.00 93.75 99 PHE A C 1
ATOM 811 O O . PHE A 1 99 ? 10.165 8.430 -3.057 1.00 93.75 99 PHE A O 1
ATOM 818 N N . SER A 1 100 ? 12.235 7.785 -3.598 1.00 93.06 100 SER A N 1
ATOM 819 C CA . SER A 1 100 ? 12.537 8.932 -4.456 1.00 93.06 100 SER A CA 1
ATOM 820 C C . SER A 1 100 ? 13.200 8.426 -5.729 1.00 93.06 100 SER A C 1
ATOM 822 O O . SER A 1 100 ? 14.116 7.609 -5.652 1.00 93.06 100 SER A O 1
ATOM 824 N N . LEU A 1 101 ? 12.729 8.884 -6.888 1.00 92.06 101 LEU A N 1
ATOM 825 C CA . LEU A 1 101 ? 13.331 8.578 -8.186 1.00 92.06 101 LEU A CA 1
ATOM 826 C C . LEU A 1 101 ? 13.819 9.848 -8.862 1.00 92.06 101 LEU A C 1
ATOM 828 O O . LEU A 1 101 ? 13.201 10.904 -8.754 1.00 92.06 101 LEU A O 1
ATOM 832 N N . ARG A 1 102 ? 14.898 9.730 -9.630 1.00 90.62 102 ARG A N 1
ATOM 833 C CA . ARG A 1 102 ? 15.319 10.799 -10.536 1.00 90.62 102 ARG A CA 1
ATOM 834 C C . ARG A 1 102 ? 14.496 10.771 -11.815 1.00 90.62 102 ARG A C 1
ATOM 836 O O . ARG A 1 102 ? 14.070 9.702 -12.245 1.00 90.62 102 ARG A O 1
ATOM 843 N N . GLU A 1 103 ? 14.347 11.922 -12.466 1.00 87.31 103 GLU A N 1
ATOM 844 C CA . GLU A 1 103 ? 13.527 12.067 -13.682 1.00 87.31 103 GLU A CA 1
ATOM 845 C C . GLU A 1 103 ? 13.818 11.001 -14.748 1.00 87.31 103 GLU A C 1
ATOM 847 O O . GLU A 1 103 ? 12.914 10.324 -15.228 1.00 87.31 103 GLU A O 1
ATOM 852 N N . HIS A 1 104 ? 15.100 10.775 -15.045 1.00 88.62 104 HIS A N 1
ATOM 853 C CA . HIS A 1 104 ? 15.536 9.802 -16.049 1.00 88.62 104 HIS A CA 1
ATOM 854 C C . HIS A 1 104 ? 15.235 8.339 -15.676 1.00 88.62 104 HIS A C 1
ATOM 856 O O . HIS A 1 104 ? 15.220 7.478 -16.551 1.00 88.62 104 HIS A O 1
ATOM 862 N N . GLN A 1 105 ? 15.012 8.032 -14.393 1.00 92.81 105 GLN A N 1
ATOM 863 C CA . GLN A 1 105 ? 14.687 6.679 -13.931 1.00 92.81 105 GLN A CA 1
ATOM 864 C C . GLN A 1 105 ? 13.190 6.375 -14.056 1.00 92.81 105 GLN A C 1
ATOM 866 O O . GLN A 1 105 ? 12.818 5.205 -14.133 1.00 92.81 105 GLN A O 1
ATOM 871 N N . ILE A 1 106 ? 12.333 7.403 -14.084 1.00 91.94 106 ILE A N 1
ATOM 872 C CA . ILE A 1 106 ? 10.873 7.254 -14.026 1.00 91.94 106 ILE A CA 1
ATOM 873 C C . ILE A 1 106 ? 10.326 6.374 -15.163 1.00 91.94 106 ILE A C 1
ATOM 875 O O . ILE A 1 106 ? 9.607 5.421 -14.850 1.00 91.94 106 ILE A O 1
ATOM 879 N N . PRO A 1 107 ? 10.655 6.608 -16.453 1.00 91.88 107 PRO A N 1
ATOM 880 C CA . PRO A 1 107 ? 10.087 5.804 -17.537 1.00 91.88 107 PRO A CA 1
ATOM 881 C C . PRO A 1 107 ? 10.454 4.321 -17.412 1.00 91.88 107 PRO A C 1
ATOM 883 O O . PRO A 1 107 ? 9.587 3.452 -17.518 1.00 91.88 107 PRO A O 1
ATOM 886 N N . LEU A 1 108 ? 11.724 4.036 -17.100 1.00 95.06 108 LEU A N 1
ATOM 887 C CA . LEU A 1 108 ? 12.231 2.675 -16.915 1.00 95.06 108 LEU A CA 1
ATOM 888 C C . LEU A 1 108 ? 11.574 1.986 -15.715 1.00 95.06 108 LEU A C 1
ATOM 890 O O . LEU A 1 108 ? 11.180 0.826 -15.812 1.00 95.06 108 LEU A O 1
ATOM 894 N N . PHE A 1 109 ? 11.403 2.701 -14.600 1.00 96.25 109 PHE A N 1
ATOM 895 C CA . PHE A 1 109 ? 10.751 2.166 -13.407 1.00 96.25 109 PHE A CA 1
ATOM 896 C C . PHE A 1 109 ? 9.305 1.759 -13.698 1.00 96.25 109 PHE A C 1
ATOM 898 O O . PHE A 1 109 ? 8.902 0.626 -13.430 1.00 96.25 109 PHE A O 1
ATOM 905 N N . VAL A 1 110 ? 8.529 2.656 -14.316 1.00 94.25 110 VAL A N 1
ATOM 906 C CA . VAL A 1 110 ? 7.132 2.386 -14.686 1.00 94.25 110 VAL A CA 1
ATOM 907 C C . VAL A 1 110 ? 7.046 1.211 -15.667 1.00 94.25 110 VAL A C 1
ATOM 909 O O . VAL A 1 110 ? 6.151 0.370 -15.542 1.00 94.25 110 VAL A O 1
ATOM 912 N N . GLN A 1 111 ? 7.980 1.111 -16.620 1.00 94.06 111 GLN A N 1
ATOM 913 C CA . GLN A 1 111 ? 8.050 -0.012 -17.558 1.00 94.06 111 GLN A CA 1
ATOM 914 C C . GLN A 1 111 ? 8.263 -1.350 -16.850 1.00 94.06 111 GLN A C 1
ATOM 916 O O . GLN A 1 111 ? 7.534 -2.310 -17.117 1.00 94.06 111 GLN A O 1
ATOM 921 N N . GLU A 1 112 ? 9.254 -1.419 -15.961 1.00 95.56 112 GLU A N 1
ATOM 922 C CA . GLU A 1 112 ? 9.608 -2.652 -15.263 1.00 95.56 112 GLU A CA 1
ATOM 923 C C . GLU A 1 112 ? 8.490 -3.092 -14.317 1.00 95.56 112 GLU A C 1
ATOM 925 O O . GLU A 1 112 ? 8.116 -4.267 -14.331 1.00 95.56 112 GLU A O 1
ATOM 930 N N . VAL A 1 113 ? 7.851 -2.155 -13.604 1.00 95.06 113 VAL A N 1
ATOM 931 C CA . VAL A 1 113 ? 6.649 -2.458 -12.812 1.00 95.06 113 VAL A CA 1
ATOM 932 C C . VAL A 1 113 ? 5.555 -3.062 -13.698 1.00 95.06 113 VAL A C 1
ATOM 934 O O . VAL A 1 113 ? 5.079 -4.164 -13.420 1.00 95.06 113 VAL A O 1
ATOM 937 N N . ARG A 1 114 ? 5.190 -2.410 -14.813 1.00 93.44 114 ARG A N 1
ATOM 938 C CA . ARG A 1 114 ? 4.161 -2.921 -15.742 1.00 93.44 114 ARG A CA 1
ATOM 939 C C . ARG A 1 114 ? 4.489 -4.319 -16.258 1.00 93.44 114 ARG A C 1
ATOM 941 O O . ARG A 1 114 ? 3.616 -5.183 -16.303 1.00 93.44 114 ARG A O 1
ATOM 948 N N . LYS A 1 115 ? 5.744 -4.553 -16.642 1.00 91.94 115 LYS A N 1
ATOM 949 C CA . LYS A 1 115 ? 6.217 -5.841 -17.160 1.00 91.94 115 LYS A CA 1
ATOM 950 C C . LYS A 1 115 ? 6.099 -6.952 -16.117 1.00 91.94 115 LYS A C 1
ATOM 952 O O . LYS A 1 115 ? 5.653 -8.046 -16.463 1.00 91.94 115 LYS A O 1
ATOM 957 N N . LYS A 1 116 ? 6.470 -6.677 -14.863 1.00 91.38 116 LYS A N 1
ATOM 958 C CA . LYS A 1 116 ? 6.414 -7.650 -13.762 1.00 91.38 116 LYS A CA 1
ATOM 959 C C . LYS A 1 116 ? 4.981 -8.017 -13.391 1.00 91.38 116 LYS A C 1
ATOM 961 O O . LYS A 1 116 ? 4.687 -9.199 -13.246 1.00 91.38 116 LYS A O 1
ATOM 966 N N . ILE A 1 117 ? 4.083 -7.036 -13.304 1.00 90.25 117 ILE A N 1
ATOM 967 C CA . ILE A 1 117 ? 2.709 -7.284 -12.840 1.00 90.25 117 ILE A CA 1
ATOM 968 C C . ILE A 1 117 ? 1.777 -7.827 -13.928 1.00 90.25 117 ILE A C 1
ATOM 970 O O . ILE A 1 117 ? 0.734 -8.389 -13.610 1.00 90.25 117 ILE A O 1
ATOM 974 N N . LYS A 1 118 ? 2.131 -7.690 -15.216 1.00 86.25 118 LYS A N 1
ATOM 975 C CA . LYS A 1 118 ? 1.273 -8.110 -16.342 1.00 86.25 118 LYS A CA 1
ATOM 976 C C . LYS A 1 118 ? 0.872 -9.589 -16.280 1.00 86.25 118 LYS A C 1
ATOM 978 O O . LYS A 1 118 ? -0.179 -9.951 -16.796 1.00 86.25 118 LYS A O 1
ATOM 983 N N . ARG A 1 119 ? 1.721 -10.431 -15.684 1.00 82.56 119 ARG A N 1
ATOM 984 C CA . ARG A 1 119 ? 1.521 -11.885 -15.565 1.00 82.56 119 ARG A CA 1
ATOM 985 C C . ARG A 1 119 ? 0.835 -12.309 -14.267 1.00 82.56 119 ARG A C 1
ATOM 987 O O . ARG A 1 119 ? 0.596 -13.498 -14.092 1.00 82.56 119 ARG A O 1
ATOM 994 N N . LEU A 1 120 ? 0.558 -11.376 -13.357 1.00 85.88 120 LEU A N 1
ATOM 995 C CA . LEU A 1 120 ? -0.146 -11.713 -12.128 1.00 85.88 120 LEU A CA 1
ATOM 996 C C . LEU A 1 120 ? -1.608 -12.046 -12.441 1.00 85.88 120 LEU A C 1
ATOM 998 O O . LEU A 1 120 ? -2.252 -11.282 -13.167 1.00 85.88 120 LEU A O 1
ATOM 1002 N N . PRO A 1 121 ? -2.138 -13.157 -11.902 1.00 84.56 121 PRO A N 1
ATOM 1003 C CA . PRO A 1 121 ? -3.553 -13.462 -12.026 1.00 84.56 121 PRO A CA 1
ATOM 1004 C C . PRO A 1 121 ? -4.382 -12.395 -11.308 1.00 84.56 121 PRO A C 1
ATOM 1006 O O . PRO A 1 121 ? -3.915 -11.727 -10.385 1.00 84.56 121 PRO A O 1
ATOM 1009 N N . THR A 1 122 ? -5.641 -12.251 -11.713 1.00 89.31 122 THR A N 1
ATOM 1010 C CA . THR A 1 122 ? -6.601 -11.470 -10.930 1.00 89.31 122 THR A CA 1
ATOM 1011 C C . THR A 1 122 ? -6.792 -12.127 -9.569 1.00 89.31 122 THR A C 1
ATOM 1013 O O . THR A 1 122 ? -6.994 -13.339 -9.504 1.00 89.31 122 THR A O 1
ATOM 1016 N N . PHE A 1 123 ? -6.807 -11.334 -8.505 1.00 93.50 123 PHE A N 1
ATOM 1017 C CA . PHE A 1 123 ? -6.968 -11.822 -7.139 1.00 93.50 123 PHE A CA 1
ATOM 1018 C C . PHE A 1 123 ? -8.038 -11.033 -6.390 1.00 93.50 123 PHE A C 1
ATOM 1020 O O . PHE A 1 123 ? -8.562 -10.043 -6.899 1.00 93.50 123 PHE A O 1
ATOM 1027 N N . THR A 1 124 ? -8.394 -11.502 -5.197 1.00 95.19 124 THR A N 1
ATOM 1028 C CA . THR A 1 124 ? -9.377 -10.843 -4.331 1.00 95.19 124 THR A CA 1
ATOM 1029 C C . THR A 1 124 ? -8.680 -10.338 -3.080 1.00 95.19 124 THR A C 1
ATOM 1031 O O . THR A 1 124 ? -7.958 -11.086 -2.428 1.00 95.19 124 THR A O 1
ATOM 1034 N N . ILE A 1 125 ? -8.910 -9.072 -2.755 1.00 95.81 125 ILE A N 1
ATOM 1035 C CA . ILE A 1 125 ? -8.517 -8.450 -1.497 1.00 95.81 125 ILE A CA 1
ATOM 1036 C C . ILE A 1 125 ? -9.695 -8.533 -0.540 1.00 95.81 125 ILE A C 1
ATOM 1038 O O . ILE A 1 125 ? -10.803 -8.140 -0.905 1.00 95.81 125 ILE A O 1
ATOM 1042 N N . THR A 1 126 ? -9.436 -8.984 0.682 1.00 95.44 126 THR A N 1
ATOM 1043 C CA . THR A 1 126 ? -10.420 -9.020 1.766 1.00 95.44 126 THR A CA 1
ATOM 1044 C C . THR A 1 126 ? -9.946 -8.144 2.916 1.00 95.44 126 THR A C 1
ATOM 1046 O O . THR A 1 126 ? -8.758 -8.142 3.249 1.00 95.44 126 THR A O 1
ATOM 1049 N N . PHE A 1 127 ? -10.871 -7.407 3.522 1.00 94.81 127 PHE A N 1
ATOM 1050 C CA . PHE A 1 127 ? -10.594 -6.607 4.710 1.00 94.81 127 PHE A CA 1
ATOM 1051 C C . PHE A 1 127 ? -10.713 -7.447 5.987 1.00 94.81 127 PHE A C 1
ATOM 1053 O O . PHE A 1 127 ? -11.330 -8.513 6.013 1.00 94.81 127 PHE A O 1
ATOM 1060 N N . GLY A 1 128 ? -10.030 -7.003 7.036 1.00 91.69 128 GLY A N 1
ATOM 1061 C CA . GLY A 1 128 ? -9.876 -7.749 8.273 1.00 91.69 128 GLY A CA 1
ATOM 1062 C C . GLY A 1 128 ? -10.295 -6.959 9.502 1.00 91.69 128 GLY A C 1
ATOM 1063 O O . GLY A 1 128 ? -11.366 -6.352 9.557 1.00 91.69 128 GLY A O 1
ATOM 1064 N N . GLN A 1 129 ? -9.456 -7.057 10.527 1.00 91.69 129 GLN A N 1
ATOM 1065 C CA . GLN A 1 129 ? -9.627 -6.345 11.785 1.00 91.69 129 GLN A CA 1
ATOM 1066 C C . GLN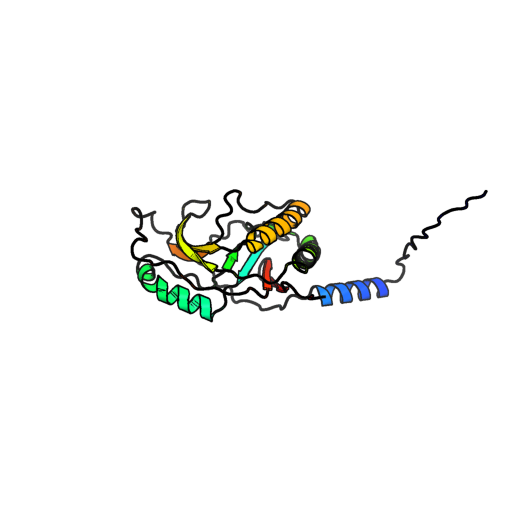 A 1 129 ? -9.060 -4.930 11.675 1.00 91.69 129 GLN A C 1
ATOM 1068 O O . GLN A 1 129 ? -8.225 -4.650 10.810 1.00 91.69 129 GLN A O 1
ATOM 1073 N N . LEU A 1 130 ? -9.521 -4.049 12.560 1.00 93.44 130 LEU A N 1
ATOM 1074 C CA . LEU A 1 130 ? -8.869 -2.764 12.761 1.00 93.44 130 LEU A CA 1
ATOM 1075 C C . LEU A 1 130 ? -7.624 -2.935 13.624 1.00 93.44 130 LEU A C 1
ATOM 1077 O O . LEU A 1 130 ? -7.574 -3.786 14.510 1.00 93.44 130 LEU A O 1
ATOM 1081 N N . GLU A 1 131 ? -6.649 -2.077 13.381 1.00 91.94 131 GLU A N 1
ATOM 1082 C CA . GLU A 1 131 ? -5.428 -1.964 14.160 1.00 91.94 131 GLU A CA 1
ATOM 1083 C C . GLU A 1 131 ? -4.967 -0.507 14.209 1.00 91.94 131 GLU A C 1
ATOM 1085 O O . GLU A 1 131 ? -5.259 0.291 13.314 1.00 91.94 131 GLU A O 1
ATOM 1090 N N . LEU A 1 132 ? -4.241 -0.160 15.268 1.00 91.50 132 LEU A N 1
ATOM 1091 C CA . LEU A 1 132 ? -3.591 1.139 15.396 1.00 91.50 132 LEU A CA 1
ATOM 1092 C C . LEU A 1 132 ? -2.136 0.996 14.976 1.00 91.50 132 LEU A C 1
ATOM 1094 O O . LEU A 1 132 ? -1.409 0.153 15.503 1.00 91.50 132 LEU A O 1
ATOM 1098 N N . LEU A 1 133 ? -1.721 1.816 14.015 1.00 90.50 133 LEU A N 1
ATOM 1099 C CA . LEU A 1 133 ? -0.362 1.820 13.491 1.00 90.50 133 LEU A CA 1
ATOM 1100 C C . LEU A 1 133 ? 0.253 3.198 13.652 1.00 90.50 133 LEU A C 1
ATOM 1102 O O . LEU A 1 133 ? -0.356 4.208 13.311 1.00 90.50 133 LEU A O 1
ATOM 1106 N N . LEU A 1 134 ? 1.487 3.235 14.133 1.00 88.31 134 LEU A N 1
ATOM 1107 C CA . LEU A 1 134 ? 2.259 4.465 14.205 1.00 88.31 134 LEU 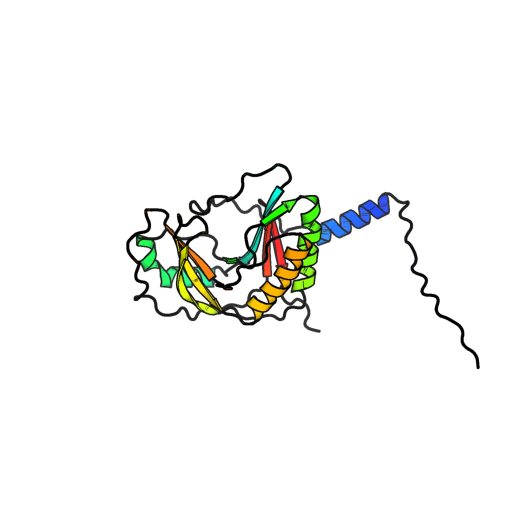A CA 1
ATOM 1108 C C . LEU A 1 134 ? 3.043 4.664 12.916 1.00 88.31 134 LEU A C 1
ATOM 1110 O O . LEU A 1 134 ? 3.551 3.709 12.321 1.00 88.31 134 LEU A O 1
ATOM 1114 N N . ASN A 1 135 ? 3.184 5.919 12.506 1.00 86.44 135 ASN A N 1
ATOM 1115 C CA . ASN A 1 135 ? 4.202 6.257 11.525 1.00 86.44 135 ASN A CA 1
ATOM 1116 C C . ASN A 1 135 ? 5.614 6.012 12.091 1.00 86.44 135 ASN A C 1
ATOM 1118 O O . ASN A 1 135 ? 5.789 5.935 13.310 1.00 86.44 135 ASN A O 1
ATOM 1122 N N . PRO A 1 136 ? 6.644 5.938 11.230 1.00 81.38 136 PRO A N 1
ATOM 1123 C CA . PRO A 1 136 ? 8.023 5.751 11.678 1.00 81.38 136 PRO A CA 1
ATOM 1124 C C . PRO A 1 136 ? 8.495 6.788 12.711 1.00 81.38 136 PRO A C 1
ATOM 1126 O O . PRO A 1 136 ? 9.257 6.446 13.611 1.00 81.38 136 PRO A O 1
ATOM 1129 N N . GLU A 1 137 ? 8.015 8.033 12.625 1.00 81.44 137 GLU A N 1
ATOM 1130 C CA . GLU A 1 137 ? 8.355 9.114 13.563 1.00 81.44 137 GLU A CA 1
ATOM 1131 C C . GLU A 1 137 ? 7.595 9.038 14.897 1.00 81.44 137 GLU A C 1
ATOM 1133 O O . GLU A 1 137 ? 7.854 9.847 15.786 1.00 81.44 137 GLU A O 1
ATOM 1138 N N . GLN A 1 138 ? 6.650 8.102 15.036 1.00 83.00 138 GLN A N 1
ATOM 1139 C CA . GLN A 1 138 ? 5.818 7.891 16.227 1.00 83.00 138 GLN A CA 1
ATOM 1140 C C . GLN A 1 138 ? 5.073 9.148 16.705 1.00 83.00 138 GLN A C 1
ATOM 1142 O O . GLN A 1 138 ? 4.818 9.329 17.893 1.00 83.00 138 GLN A O 1
ATOM 1147 N N . ASN A 1 139 ? 4.715 10.031 15.775 1.00 85.06 139 ASN A N 1
ATOM 1148 C CA . ASN A 1 139 ? 3.995 11.275 16.056 1.00 85.06 139 ASN A CA 1
ATOM 1149 C C . ASN A 1 139 ? 2.591 11.311 15.433 1.00 85.06 139 ASN A C 1
ATOM 1151 O O . ASN A 1 139 ? 1.830 12.243 15.683 1.00 85.06 139 ASN A O 1
ATOM 1155 N N . THR A 1 140 ? 2.256 10.307 14.622 1.00 88.12 140 THR A N 1
ATOM 1156 C CA . THR A 1 140 ? 0.956 10.146 13.980 1.00 88.12 140 THR A CA 1
ATOM 1157 C C . THR A 1 140 ? 0.505 8.706 14.146 1.00 88.12 140 THR A C 1
ATOM 1159 O O . THR A 1 140 ? 1.211 7.774 13.759 1.00 88.12 140 THR A O 1
ATOM 1162 N N . GLU A 1 141 ? -0.684 8.535 14.711 1.00 90.81 141 GLU A N 1
ATOM 1163 C CA . GLU A 1 141 ? -1.328 7.236 14.853 1.00 90.81 141 GLU A CA 1
ATOM 1164 C C . GLU A 1 141 ? -2.448 7.107 13.825 1.00 90.81 141 GLU A C 1
ATOM 1166 O O . GLU A 1 141 ? -3.300 7.991 13.692 1.00 90.81 141 GLU A O 1
ATOM 1171 N N . PHE A 1 142 ? -2.433 5.999 13.097 1.00 93.00 142 PHE A N 1
ATOM 1172 C CA . PHE A 1 142 ? -3.390 5.652 12.065 1.00 93.00 142 PHE A CA 1
ATOM 1173 C C . PHE A 1 142 ? -4.313 4.548 12.554 1.00 93.00 142 PHE A C 1
ATOM 1175 O O . PHE A 1 142 ? -3.862 3.435 12.834 1.00 93.00 142 PHE A O 1
ATOM 1182 N N . LEU A 1 143 ? -5.614 4.826 12.543 1.00 93.88 143 LEU A N 1
ATOM 1183 C CA . LEU A 1 143 ? -6.614 3.771 12.550 1.00 93.88 143 LEU A CA 1
ATOM 1184 C C . LEU A 1 143 ? -6.598 3.112 11.175 1.00 93.88 143 LEU A C 1
ATOM 1186 O O . LEU A 1 143 ? -6.943 3.739 10.171 1.00 93.88 143 LEU A O 1
ATOM 1190 N N . SER A 1 144 ? -6.163 1.8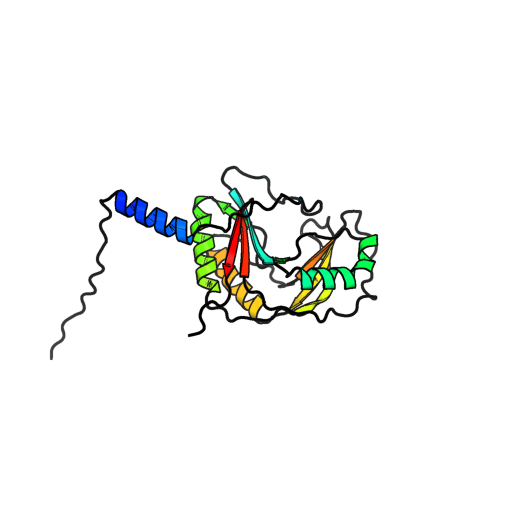63 11.133 1.00 94.81 144 SER A N 1
ATOM 1191 C CA . SER A 1 144 ? -5.943 1.115 9.903 1.00 94.81 144 SER A CA 1
ATOM 1192 C C . SER A 1 144 ? -6.784 -0.148 9.893 1.00 94.81 144 SER A C 1
ATOM 1194 O O . SER A 1 144 ? -7.116 -0.697 10.938 1.00 94.81 144 SER A O 1
ATOM 1196 N N . ILE A 1 145 ? -7.132 -0.610 8.698 1.00 95.00 145 ILE A N 1
ATOM 1197 C CA . ILE A 1 145 ? -7.802 -1.888 8.499 1.00 95.00 145 ILE A CA 1
ATOM 1198 C C . ILE A 1 145 ? -6.851 -2.866 7.831 1.00 95.00 145 ILE A C 1
ATOM 1200 O O . ILE A 1 145 ? -6.240 -2.553 6.803 1.00 95.00 145 ILE A O 1
ATOM 1204 N N . GLN A 1 146 ? -6.735 -4.053 8.415 1.00 95.12 146 GLN A N 1
ATOM 1205 C CA . GLN A 1 146 ? -5.922 -5.124 7.863 1.00 95.12 146 GLN A CA 1
ATOM 1206 C C . GLN A 1 146 ? -6.467 -5.563 6.512 1.00 95.12 146 GLN A C 1
ATOM 1208 O O . GLN A 1 146 ? -7.678 -5.625 6.282 1.00 95.12 146 GLN A O 1
ATOM 1213 N N . VAL A 1 147 ? -5.545 -5.908 5.627 1.00 95.25 147 VAL A N 1
ATOM 1214 C CA . VAL A 1 147 ? -5.836 -6.392 4.287 1.00 95.25 147 VAL A CA 1
ATOM 1215 C C . VAL A 1 147 ? -5.181 -7.748 4.103 1.00 95.25 147 VAL A C 1
ATOM 1217 O O . VAL A 1 147 ? -4.004 -7.940 4.393 1.00 95.25 147 VAL A O 1
ATOM 1220 N N . THR A 1 148 ? -5.949 -8.706 3.593 1.00 92.00 148 THR A N 1
ATOM 1221 C CA . THR A 1 148 ? -5.475 -10.071 3.369 1.00 92.00 148 THR A CA 1
ATOM 1222 C C . THR A 1 148 ? -5.730 -10.504 1.931 1.00 92.00 148 THR A C 1
ATOM 1224 O O . THR A 1 148 ? -6.845 -10.405 1.419 1.00 92.00 148 THR A O 1
ATOM 1227 N N . SER A 1 149 ? -4.678 -11.010 1.290 1.00 91.94 149 SER A N 1
ATOM 1228 C CA . SER A 1 149 ? -4.709 -11.733 0.016 1.00 91.94 149 SER A CA 1
ATOM 1229 C C . SER A 1 149 ? -3.396 -12.517 -0.115 1.00 91.94 149 SER A C 1
ATOM 1231 O O . SER A 1 149 ? -2.335 -11.947 0.128 1.00 91.94 149 SER A O 1
ATOM 1233 N N . PRO A 1 150 ? -3.406 -13.805 -0.482 1.00 88.19 150 PRO A N 1
ATOM 1234 C CA . PRO A 1 150 ? -2.167 -14.524 -0.785 1.00 88.19 150 PRO A CA 1
ATOM 1235 C C . PRO A 1 150 ? -1.368 -13.871 -1.924 1.00 88.19 150 PRO A C 1
ATOM 1237 O O . PRO A 1 150 ? -0.146 -13.759 -1.863 1.00 88.19 150 PRO A O 1
ATOM 1240 N N . GLU A 1 151 ? -2.060 -13.383 -2.950 1.00 92.81 151 GLU A N 1
ATOM 1241 C CA . GLU A 1 151 ? -1.461 -12.835 -4.164 1.00 92.81 151 GLU A CA 1
ATOM 1242 C C . GLU A 1 151 ? -0.890 -11.430 -3.965 1.00 92.81 151 GLU A C 1
ATOM 1244 O O . GLU A 1 151 ? 0.057 -11.060 -4.660 1.00 92.81 151 GLU A O 1
ATOM 1249 N N . ILE A 1 152 ? -1.403 -10.652 -3.001 1.00 94.06 152 ILE A N 1
ATOM 1250 C CA . ILE A 1 152 ? -0.828 -9.334 -2.697 1.00 94.06 152 ILE A CA 1
ATOM 1251 C C . ILE A 1 152 ? 0.600 -9.460 -2.149 1.00 94.06 152 ILE A C 1
ATOM 1253 O O . ILE A 1 152 ? 1.440 -8.619 -2.451 1.00 94.06 152 ILE A O 1
ATOM 1257 N N . LEU A 1 153 ? 0.907 -10.540 -1.418 1.00 92.56 153 LEU A N 1
ATOM 1258 C CA . LEU A 1 153 ? 2.266 -10.827 -0.955 1.00 92.56 153 LEU A CA 1
ATOM 1259 C C . LEU A 1 153 ? 3.186 -11.119 -2.141 1.00 92.56 153 LEU A C 1
ATOM 1261 O O . LEU A 1 153 ? 4.267 -10.547 -2.226 1.00 92.56 153 LEU A O 1
ATOM 1265 N N . SER A 1 154 ? 2.728 -11.931 -3.099 1.00 92.88 154 SER A N 1
ATOM 1266 C CA . SER A 1 154 ? 3.478 -12.202 -4.332 1.00 92.88 154 SER A CA 1
ATOM 1267 C C . SER A 1 154 ? 3.666 -10.950 -5.194 1.00 92.88 154 SER A C 1
ATOM 1269 O 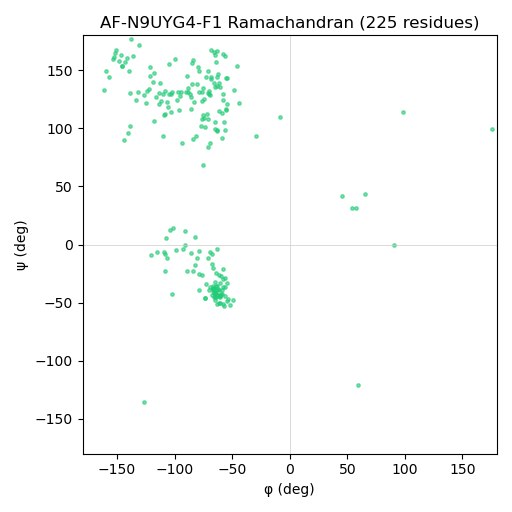O . SER A 1 154 ? 4.709 -10.780 -5.823 1.00 92.88 154 SER A O 1
ATOM 1271 N N . LEU A 1 155 ? 2.677 -10.052 -5.224 1.00 95.38 155 LEU A N 1
ATOM 1272 C CA . LEU A 1 155 ? 2.793 -8.752 -5.882 1.00 95.38 155 LEU A CA 1
ATOM 1273 C C . LEU A 1 155 ? 3.856 -7.878 -5.206 1.00 95.38 155 LEU A C 1
ATOM 1275 O O . LEU A 1 155 ? 4.679 -7.294 -5.908 1.00 95.38 155 LEU A O 1
ATOM 1279 N N . ILE A 1 156 ? 3.871 -7.819 -3.872 1.00 96.44 156 ILE A N 1
ATOM 1280 C CA . ILE A 1 156 ? 4.908 -7.112 -3.110 1.00 96.44 156 ILE A CA 1
ATOM 1281 C C . ILE A 1 156 ? 6.284 -7.716 -3.400 1.00 96.44 156 ILE A C 1
ATOM 1283 O O . ILE A 1 156 ? 7.204 -6.973 -3.717 1.00 96.44 156 ILE A O 1
ATOM 1287 N N . ASP A 1 157 ? 6.420 -9.044 -3.405 1.00 95.12 157 ASP A N 1
ATOM 1288 C CA . ASP A 1 157 ? 7.682 -9.718 -3.732 1.00 95.12 157 ASP A CA 1
ATOM 1289 C C . ASP A 1 157 ? 8.185 -9.367 -5.138 1.00 95.12 157 ASP A C 1
ATOM 1291 O O . ASP A 1 157 ? 9.368 -9.086 -5.343 1.00 95.12 157 ASP A O 1
ATOM 1295 N N . LEU A 1 158 ? 7.286 -9.333 -6.125 1.00 95.62 158 LEU A N 1
ATOM 1296 C CA . LEU A 1 158 ? 7.630 -8.910 -7.482 1.00 95.62 158 LEU A CA 1
ATOM 1297 C C . LEU A 1 158 ? 8.073 -7.448 -7.524 1.00 95.62 158 LEU A C 1
ATOM 1299 O O . LEU A 1 158 ? 9.058 -7.138 -8.203 1.00 95.62 158 LEU A O 1
ATOM 1303 N N . LEU A 1 159 ? 7.370 -6.564 -6.816 1.00 97.19 159 LEU A N 1
ATOM 1304 C CA . LEU A 1 159 ? 7.723 -5.151 -6.729 1.00 97.19 159 LEU A CA 1
ATOM 1305 C C . LEU A 1 159 ? 9.058 -4.954 -6.014 1.00 97.19 159 LEU A C 1
ATOM 1307 O O . LEU A 1 159 ? 9.871 -4.189 -6.516 1.00 97.19 159 LEU A O 1
ATOM 1311 N N . ASP A 1 160 ? 9.350 -5.700 -4.950 1.00 97.81 160 ASP A N 1
ATOM 1312 C CA . ASP A 1 160 ? 10.640 -5.674 -4.258 1.00 97.81 160 ASP A CA 1
ATOM 1313 C C . ASP A 1 160 ? 11.799 -5.977 -5.218 1.00 97.81 160 ASP A C 1
ATOM 1315 O O . ASP A 1 160 ? 12.847 -5.336 -5.134 1.00 97.81 160 ASP A O 1
ATOM 1319 N N . THR A 1 161 ? 11.613 -6.878 -6.198 1.00 97.69 161 THR A N 1
ATOM 1320 C CA . THR A 1 161 ? 12.642 -7.103 -7.235 1.00 97.69 161 THR A CA 1
ATOM 1321 C C . THR A 1 161 ? 12.909 -5.869 -8.094 1.00 97.69 161 THR A C 1
ATOM 1323 O O . THR A 1 161 ? 14.057 -5.629 -8.464 1.00 97.69 161 THR A O 1
ATOM 1326 N N . VAL A 1 162 ? 11.875 -5.074 -8.384 1.00 97.56 162 VAL A N 1
ATOM 1327 C CA . VAL A 1 162 ? 12.015 -3.801 -9.104 1.00 97.56 162 VAL A CA 1
ATOM 1328 C C . VAL A 1 162 ? 12.636 -2.753 -8.188 1.00 97.56 162 VAL A C 1
ATOM 1330 O O . VAL A 1 162 ? 13.586 -2.092 -8.582 1.00 97.56 162 VAL A O 1
ATOM 1333 N N . MET A 1 163 ? 12.172 -2.628 -6.944 1.00 97.75 163 MET A N 1
ATOM 1334 C CA . MET A 1 163 ? 12.730 -1.679 -5.976 1.00 97.75 163 MET A CA 1
ATOM 1335 C C . MET A 1 163 ? 14.247 -1.866 -5.837 1.00 97.75 163 MET A C 1
ATOM 1337 O O . MET A 1 163 ? 15.006 -0.906 -5.977 1.00 97.75 163 MET A O 1
ATOM 1341 N N . MET A 1 164 ? 14.703 -3.113 -5.695 1.00 97.62 164 MET A N 1
ATOM 1342 C CA . MET A 1 164 ? 16.127 -3.437 -5.604 1.00 97.62 164 MET A CA 1
ATOM 1343 C C . MET A 1 164 ? 16.917 -3.071 -6.867 1.00 97.62 164 MET A C 1
ATOM 1345 O O . MET A 1 164 ? 18.026 -2.557 -6.743 1.00 97.62 164 MET A O 1
ATOM 1349 N N . SER A 1 165 ? 16.373 -3.272 -8.076 1.00 97.38 165 SER A N 1
ATOM 1350 C CA . SER A 1 165 ? 17.086 -2.919 -9.318 1.00 97.38 165 SER A CA 1
ATOM 1351 C C . SER A 1 165 ? 17.272 -1.410 -9.505 1.00 97.38 165 SER A C 1
ATOM 1353 O O . SER A 1 165 ? 18.092 -0.992 -10.318 1.00 97.38 165 SER A O 1
ATOM 1355 N N . PHE A 1 166 ? 16.519 -0.596 -8.761 1.00 96.00 166 PHE A N 1
ATOM 1356 C CA . PHE A 1 166 ? 16.640 0.863 -8.721 1.00 96.00 166 PHE A CA 1
ATOM 1357 C C . PHE A 1 166 ? 17.345 1.371 -7.450 1.00 96.00 166 PHE A C 1
ATOM 1359 O O . PHE A 1 166 ? 17.321 2.573 -7.188 1.00 96.00 166 PHE A O 1
ATOM 1366 N N . ASN A 1 167 ? 17.993 0.490 -6.671 1.00 95.94 167 ASN A N 1
ATOM 1367 C CA . ASN A 1 167 ? 18.630 0.824 -5.388 1.00 95.94 167 ASN A CA 1
ATOM 1368 C C . ASN A 1 167 ? 17.657 1.442 -4.358 1.00 95.94 167 ASN A C 1
ATOM 1370 O O . ASN A 1 167 ? 18.048 2.270 -3.534 1.00 95.94 167 ASN A O 1
ATOM 1374 N N . LEU A 1 168 ? 16.385 1.042 -4.399 1.00 96.38 168 LEU A N 1
ATOM 1375 C CA . LEU A 1 168 ? 15.352 1.467 -3.458 1.00 96.38 168 LEU A CA 1
ATOM 1376 C C . LEU A 1 168 ? 15.118 0.408 -2.376 1.00 96.38 168 LEU A C 1
ATOM 1378 O O . LEU A 1 168 ? 15.424 -0.774 -2.547 1.00 96.38 168 LEU A O 1
ATOM 1382 N N . GLU A 1 169 ? 14.543 0.837 -1.255 1.00 96.06 169 GLU A N 1
ATOM 1383 C CA . GLU A 1 169 ? 14.185 -0.072 -0.170 1.00 96.06 169 GLU A CA 1
ATOM 1384 C C . GLU A 1 169 ? 13.038 -1.012 -0.557 1.00 96.06 169 GLU A C 1
ATOM 1386 O O . GLU A 1 169 ? 12.065 -0.613 -1.201 1.00 96.06 169 GLU A O 1
ATOM 1391 N N . LYS A 1 170 ? 13.141 -2.256 -0.083 1.00 96.81 170 LYS A N 1
ATOM 1392 C CA . LYS A 1 170 ? 12.055 -3.239 -0.092 1.00 96.81 170 LYS A CA 1
ATOM 1393 C C . LYS A 1 170 ? 10.928 -2.855 0.870 1.00 96.81 170 LYS A C 1
ATOM 1395 O O . LYS A 1 170 ? 11.099 -2.002 1.750 1.00 96.81 170 LYS A O 1
ATOM 1400 N N . TYR A 1 171 ? 9.799 -3.544 0.746 1.00 95.94 171 TYR A N 1
ATOM 1401 C CA . TYR A 1 171 ? 8.707 -3.486 1.710 1.00 95.94 171 TYR A CA 1
ATOM 1402 C C . TYR A 1 171 ? 9.145 -3.881 3.134 1.00 95.94 171 TYR A C 1
ATOM 1404 O O . TYR A 1 171 ? 10.215 -4.454 3.351 1.00 95.94 171 TYR A O 1
ATOM 1412 N N . TYR A 1 172 ? 8.320 -3.545 4.129 1.00 91.44 172 TYR A N 1
ATOM 1413 C CA . TYR A 1 172 ? 8.566 -3.882 5.534 1.00 91.44 172 TYR A CA 1
ATOM 1414 C C . TYR A 1 172 ? 8.632 -5.399 5.756 1.00 91.44 172 TYR A C 1
ATOM 1416 O O . TYR A 1 172 ? 7.802 -6.143 5.233 1.00 91.44 172 TYR A O 1
ATOM 1424 N N . GLU A 1 173 ? 9.572 -5.849 6.589 1.00 88.88 173 GLU A N 1
ATOM 1425 C CA . GLU A 1 173 ? 9.798 -7.277 6.859 1.00 88.88 173 GLU A CA 1
ATOM 1426 C C . GLU A 1 173 ? 8.585 -7.965 7.501 1.00 88.88 173 GLU A C 1
ATOM 1428 O O . GLU A 1 173 ? 8.249 -9.082 7.120 1.00 88.88 173 GLU A O 1
ATOM 1433 N N . GLU A 1 174 ? 7.877 -7.280 8.406 1.00 88.31 174 GLU A N 1
ATOM 1434 C CA . GLU A 1 174 ? 6.688 -7.813 9.095 1.00 88.31 174 GLU A CA 1
ATOM 1435 C C . GLU A 1 174 ? 5.461 -7.952 8.167 1.00 88.31 174 GLU A C 1
ATOM 1437 O O . GLU A 1 174 ? 4.471 -8.573 8.540 1.00 88.31 174 GLU A O 1
ATOM 1442 N N . ARG A 1 175 ? 5.507 -7.379 6.951 1.00 88.75 175 ARG A N 1
ATOM 1443 C CA . ARG A 1 175 ? 4.435 -7.423 5.935 1.00 88.75 175 ARG A CA 1
ATOM 1444 C C . ARG A 1 175 ? 3.024 -7.155 6.486 1.00 88.75 175 ARG A C 1
ATOM 1446 O O . ARG A 1 175 ? 2.057 -7.788 6.064 1.00 88.75 175 ARG A O 1
ATOM 1453 N N . LYS A 1 176 ? 2.889 -6.178 7.388 1.00 91.56 176 LYS A N 1
ATOM 1454 C CA . LYS A 1 176 ? 1.588 -5.671 7.853 1.00 91.56 176 LYS A CA 1
ATOM 1455 C C . LYS A 1 176 ? 0.889 -4.905 6.735 1.00 91.56 176 LYS A C 1
ATOM 1457 O O . LYS A 1 176 ? 1.062 -3.697 6.598 1.00 91.56 176 LYS A O 1
ATOM 1462 N N . ILE A 1 177 ? 0.135 -5.614 5.906 1.00 95.56 177 ILE A N 1
ATOM 1463 C CA . ILE A 1 177 ? -0.597 -5.015 4.792 1.00 95.56 177 ILE A CA 1
ATOM 1464 C C . ILE A 1 177 ? -1.917 -4.456 5.317 1.00 95.56 177 ILE A C 1
ATOM 1466 O O . ILE A 1 177 ? -2.736 -5.176 5.888 1.00 95.56 177 ILE A O 1
ATOM 1470 N N . HIS A 1 178 ? -2.125 -3.165 5.097 1.00 96.06 178 HIS A N 1
ATOM 1471 C CA . HIS A 1 178 ? -3.267 -2.438 5.626 1.00 96.06 178 HIS A CA 1
ATOM 1472 C C . HIS A 1 178 ? -3.649 -1.272 4.710 1.00 96.06 178 HIS A C 1
ATOM 1474 O O . HIS A 1 178 ? -2.891 -0.873 3.822 1.00 96.06 178 HIS A O 1
ATOM 1480 N N . SER A 1 179 ? -4.828 -0.710 4.960 1.00 96.44 179 SER A N 1
ATOM 1481 C CA . SER A 1 179 ? -5.198 0.633 4.516 1.00 96.44 179 SER A CA 1
ATOM 1482 C C . SER A 1 179 ? -5.423 1.500 5.744 1.00 96.44 179 SER A C 1
ATOM 1484 O O . SER A 1 179 ? -6.232 1.151 6.602 1.00 96.44 179 SER A O 1
ATOM 1486 N N . SER A 1 180 ? -4.755 2.646 5.821 1.00 95.94 180 SER A N 1
ATOM 1487 C CA . SER A 1 180 ? -5.074 3.656 6.833 1.00 95.94 180 SER A CA 1
ATOM 1488 C C . SER A 1 180 ? -6.418 4.297 6.495 1.00 95.94 180 SER A C 1
ATOM 1490 O O . SER A 1 180 ? -6.633 4.690 5.350 1.00 95.94 180 SER A O 1
ATOM 1492 N N . LEU A 1 181 ? -7.317 4.380 7.473 1.00 95.25 181 LEU A N 1
ATOM 1493 C CA . LEU A 1 181 ? -8.669 4.928 7.330 1.00 95.25 181 LEU A CA 1
ATOM 1494 C C . LEU A 1 181 ? -8.778 6.335 7.902 1.00 95.25 181 LEU A C 1
ATOM 1496 O O . LEU A 1 181 ? -9.413 7.209 7.317 1.00 95.25 181 LEU A O 1
ATOM 1500 N N . MET A 1 182 ? -8.178 6.541 9.072 1.00 94.50 182 MET A N 1
ATOM 1501 C CA . MET A 1 182 ? -8.235 7.787 9.825 1.00 94.50 182 MET A CA 1
ATOM 1502 C C . MET A 1 182 ? -6.913 7.997 10.572 1.00 94.50 182 MET A C 1
ATOM 1504 O O . MET A 1 182 ? -6.140 7.052 10.739 1.00 94.50 182 MET A O 1
ATOM 1508 N N . TYR A 1 183 ? -6.637 9.216 11.030 1.00 93.19 183 TYR A N 1
ATOM 1509 C CA . TYR A 1 183 ? -5.402 9.541 11.745 1.00 93.19 183 TYR A CA 1
ATOM 1510 C C . TYR A 1 183 ? -5.609 10.559 12.868 1.00 93.19 183 TYR A C 1
ATOM 1512 O O . TYR A 1 183 ? -6.539 11.365 12.835 1.00 93.19 183 TYR A O 1
ATOM 1520 N N . ARG A 1 184 ? -4.702 10.568 13.846 1.00 90.25 184 ARG A N 1
ATOM 1521 C CA . ARG A 1 184 ? -4.604 11.622 14.865 1.00 90.25 184 ARG A CA 1
ATOM 1522 C C . ARG A 1 184 ? -3.145 11.964 15.164 1.00 90.25 184 ARG A C 1
ATOM 1524 O O . ARG A 1 184 ? -2.268 11.112 15.056 1.00 90.25 184 ARG A O 1
ATOM 1531 N N . THR A 1 185 ? -2.902 13.223 15.520 1.00 83.69 185 THR A N 1
ATOM 1532 C CA . THR A 1 185 ? -1.560 13.785 15.782 1.00 83.69 185 THR A CA 1
ATOM 1533 C C . THR A 1 185 ? -1.411 14.346 17.198 1.00 83.69 185 THR A C 1
ATOM 1535 O O . THR A 1 185 ? -0.322 14.747 17.594 1.00 83.69 185 THR A O 1
ATOM 1538 N N . GLU A 1 186 ? -2.505 14.452 17.955 1.00 68.44 186 GLU A N 1
ATOM 1539 C CA . GLU A 1 186 ? -2.477 14.971 19.324 1.00 68.44 186 GLU A CA 1
ATOM 1540 C C . GLU A 1 186 ? -1.970 13.878 20.267 1.00 68.44 186 GLU A C 1
ATOM 1542 O O . GLU A 1 186 ? -2.440 12.747 20.153 1.00 68.44 186 GLU A O 1
ATOM 1547 N N . HIS A 1 187 ? -1.001 14.232 21.131 1.00 59.09 187 HIS A N 1
ATOM 1548 C CA . HIS A 1 187 ? -0.321 13.398 22.136 1.00 59.09 187 HIS A CA 1
ATOM 1549 C C . HIS A 1 187 ? -0.950 12.022 22.311 1.00 59.09 187 HIS A C 1
ATOM 1551 O O . HIS A 1 187 ? -2.049 11.955 22.859 1.00 59.09 187 HIS A O 1
ATOM 1557 N N . LEU A 1 188 ? -0.233 10.985 21.846 1.00 60.78 188 LEU A N 1
ATOM 1558 C CA . LEU A 1 188 ? -0.551 9.559 21.973 1.00 60.78 188 LEU A CA 1
ATOM 1559 C C . LEU A 1 188 ? -1.361 9.324 23.253 1.00 60.78 188 LEU A C 1
ATOM 1561 O O . LEU A 1 188 ? -0.799 9.260 24.348 1.00 60.78 188 LEU A O 1
ATOM 1565 N N . LYS A 1 189 ? -2.693 9.338 23.113 1.00 58.72 189 LYS A N 1
ATOM 1566 C CA . LYS A 1 189 ? -3.600 9.187 24.248 1.00 58.72 189 LYS A CA 1
ATOM 1567 C C . LYS A 1 189 ? -3.403 7.778 24.804 1.00 58.72 189 LYS A C 1
ATOM 1569 O O . LYS A 1 189 ? -2.812 6.920 24.146 1.00 58.72 189 LYS A O 1
ATOM 1574 N N . GLU A 1 190 ? -3.918 7.545 26.005 1.00 64.62 190 GLU A N 1
ATOM 1575 C CA . GLU A 1 190 ? -4.016 6.195 26.558 1.00 64.62 190 GLU A CA 1
ATOM 1576 C C . GLU A 1 190 ? -4.566 5.190 25.523 1.00 64.62 190 GLU A C 1
ATOM 1578 O O . GLU A 1 190 ? -5.268 5.607 24.589 1.00 64.62 190 GLU A O 1
ATOM 1583 N N . PRO A 1 191 ? -4.223 3.890 25.651 1.00 68.19 191 PRO A N 1
ATOM 1584 C CA . PRO A 1 191 ? -4.560 2.865 24.668 1.00 68.19 191 PRO A CA 1
ATOM 1585 C C . PRO A 1 191 ? -6.008 2.989 24.195 1.00 68.19 191 PRO A C 1
ATOM 1587 O O . PRO A 1 191 ? -6.938 2.972 24.999 1.00 68.19 191 PRO A O 1
ATOM 1590 N N . TYR A 1 192 ? -6.199 3.154 22.887 1.00 76.38 192 TYR A N 1
ATOM 1591 C CA . TYR A 1 192 ? -7.533 3.297 22.322 1.00 76.38 192 TYR A CA 1
ATOM 1592 C C . TYR A 1 192 ? -8.120 1.911 22.056 1.00 76.38 192 TYR A C 1
ATOM 1594 O O . TYR A 1 192 ? -7.584 1.142 21.256 1.00 76.38 192 TYR A O 1
ATOM 1602 N N . GLU A 1 193 ? -9.207 1.571 22.743 1.00 77.69 193 GLU A N 1
ATOM 1603 C CA . GLU A 1 193 ? -9.833 0.263 22.588 1.00 77.69 193 GLU A CA 1
ATOM 1604 C C . GLU A 1 193 ? -10.638 0.167 21.285 1.00 77.69 193 GLU A C 1
ATOM 1606 O O . GLU A 1 193 ? -11.577 0.921 21.042 1.00 77.69 193 GLU A O 1
ATOM 1611 N N . LEU A 1 194 ? -10.304 -0.830 20.461 1.00 81.38 194 LEU A N 1
ATOM 1612 C CA . LEU A 1 194 ? -11.030 -1.166 19.228 1.00 81.38 194 LEU A CA 1
ATOM 1613 C C . LEU A 1 194 ? -12.142 -2.207 19.456 1.00 81.38 194 LEU A C 1
ATOM 1615 O O . LEU A 1 194 ? -12.683 -2.755 18.495 1.00 81.38 194 LEU A O 1
ATOM 1619 N N . SER A 1 195 ? -12.473 -2.500 20.718 1.00 68.12 195 SER A N 1
ATOM 1620 C CA . SER A 1 195 ? -13.331 -3.614 21.154 1.00 68.12 195 SER A CA 1
ATOM 1621 C C . SER A 1 195 ? -14.745 -3.594 20.554 1.00 68.12 195 SER A C 1
ATOM 1623 O O . SER A 1 195 ? -15.384 -4.639 20.452 1.00 68.12 195 SER A O 1
ATOM 1625 N N . SER A 1 196 ? -15.205 -2.436 20.081 1.00 69.06 196 SER A N 1
ATOM 1626 C CA . SER A 1 196 ? -16.526 -2.250 19.471 1.00 69.06 196 SER A CA 1
ATOM 1627 C C . SER A 1 196 ? -16.599 -2.565 17.969 1.00 69.06 196 SER A C 1
ATOM 1629 O O . SER A 1 196 ? -17.694 -2.524 17.408 1.00 69.06 196 SER A O 1
ATOM 1631 N N . PHE A 1 197 ? -15.483 -2.841 17.279 1.00 76.56 197 PHE A N 1
ATOM 1632 C CA . PHE A 1 197 ? -15.505 -3.106 15.834 1.00 76.56 197 PHE A CA 1
ATOM 1633 C C . PHE A 1 197 ? -15.541 -4.603 15.513 1.00 76.56 197 PHE A C 1
ATOM 1635 O O . PHE A 1 197 ? -14.582 -5.341 15.744 1.00 76.56 197 PHE A O 1
ATOM 1642 N N . ASN A 1 198 ? -16.640 -5.043 14.902 1.00 70.56 198 ASN A N 1
ATOM 1643 C CA . ASN A 1 198 ? -16.716 -6.364 14.288 1.00 70.56 198 ASN A CA 1
ATOM 1644 C C . ASN A 1 198 ? -15.891 -6.388 12.997 1.00 70.56 198 ASN A C 1
ATOM 1646 O O . ASN A 1 198 ? -15.866 -5.409 12.263 1.00 70.56 198 ASN A O 1
ATOM 1650 N N . LYS A 1 199 ? -15.240 -7.516 12.695 1.00 76.25 199 LYS A N 1
ATOM 1651 C CA . LYS A 1 199 ? -14.428 -7.689 11.478 1.00 76.25 199 LYS A CA 1
ATOM 1652 C C . LYS A 1 199 ? -15.185 -7.226 10.221 1.00 76.25 199 LYS A C 1
ATOM 1654 O O . LYS A 1 199 ? -16.313 -7.660 9.994 1.00 76.25 199 LYS A O 1
ATOM 1659 N N . CYS A 1 200 ? -14.527 -6.443 9.367 1.00 80.12 200 CYS A N 1
ATOM 1660 C CA . CYS A 1 200 ? -15.080 -6.059 8.072 1.00 80.12 200 CYS A CA 1
ATOM 1661 C C . CYS A 1 200 ? -15.014 -7.257 7.117 1.00 80.12 200 CYS A C 1
ATOM 1663 O O . CYS A 1 200 ? -13.946 -7.829 6.916 1.00 80.12 200 CYS A O 1
ATOM 1665 N N . LEU A 1 201 ? -16.140 -7.658 6.524 1.00 83.56 201 LEU A N 1
ATOM 1666 C CA . LEU A 1 201 ? -16.203 -8.797 5.590 1.00 83.56 201 LEU A CA 1
ATOM 1667 C C . LEU A 1 201 ? -16.246 -8.360 4.120 1.00 83.56 201 LEU A C 1
ATOM 1669 O O . LEU A 1 201 ? -16.567 -9.152 3.232 1.00 83.56 201 LEU A O 1
ATOM 1673 N N . LEU A 1 202 ? -15.929 -7.094 3.851 1.00 92.88 202 LEU A N 1
ATOM 1674 C CA . LEU A 1 202 ? -15.874 -6.568 2.497 1.00 92.88 202 LEU A CA 1
ATOM 1675 C C . LEU A 1 202 ? -14.674 -7.140 1.742 1.00 92.88 202 LEU A C 1
ATOM 1677 O O . LEU A 1 202 ? -13.618 -7.442 2.303 1.00 92.88 202 LEU A O 1
ATOM 1681 N N . SER A 1 203 ? -14.845 -7.266 0.432 1.00 94.94 203 SER A N 1
ATOM 1682 C CA . SER A 1 203 ? -13.784 -7.674 -0.477 1.00 94.94 203 SER A CA 1
ATOM 1683 C C . SER A 1 203 ? -13.960 -7.021 -1.840 1.00 94.94 203 SER A C 1
ATOM 1685 O O . SER A 1 203 ? -15.056 -6.586 -2.202 1.00 94.94 203 SER A O 1
ATOM 1687 N N . PHE A 1 204 ? -12.871 -6.931 -2.598 1.00 95.94 204 PHE A N 1
ATOM 1688 C CA . PHE A 1 204 ? -12.895 -6.462 -3.980 1.00 95.94 204 PHE A CA 1
ATOM 1689 C C . PHE A 1 204 ? -11.744 -7.061 -4.786 1.00 95.94 204 PHE A C 1
ATOM 1691 O O . PHE A 1 204 ? -10.757 -7.543 -4.233 1.00 95.94 204 PHE A O 1
ATOM 1698 N N . LYS A 1 205 ? -11.864 -7.021 -6.115 1.00 95.12 205 LYS A N 1
ATOM 1699 C CA . LYS A 1 205 ? -10.798 -7.436 -7.031 1.00 95.12 205 LYS A CA 1
ATOM 1700 C C . LYS A 1 205 ? -10.115 -6.195 -7.606 1.00 95.12 205 LYS A C 1
ATOM 1702 O O . LYS A 1 205 ? -10.777 -5.448 -8.330 1.00 95.12 205 LYS A O 1
ATOM 1707 N N . PRO A 1 206 ? -8.833 -5.934 -7.303 1.00 94.44 206 PRO A N 1
ATOM 1708 C CA . PRO A 1 206 ? -8.141 -4.791 -7.877 1.00 94.44 206 PRO A CA 1
ATOM 1709 C C . PRO A 1 206 ? -7.909 -5.008 -9.377 1.00 94.44 206 PRO A C 1
ATOM 1711 O O . PRO A 1 206 ? -7.358 -6.024 -9.794 1.00 94.44 206 PRO A O 1
ATOM 1714 N N . ALA A 1 207 ? -8.304 -4.030 -10.194 1.00 91.25 207 ALA A N 1
ATOM 1715 C CA . ALA A 1 207 ? -8.037 -4.037 -11.636 1.00 91.25 207 ALA A CA 1
ATOM 1716 C C . ALA A 1 207 ? -6.696 -3.375 -11.989 1.00 91.25 207 ALA A C 1
ATOM 1718 O O . ALA A 1 207 ? -6.124 -3.626 -13.049 1.00 91.25 207 ALA A O 1
ATOM 1719 N N . THR A 1 208 ? -6.191 -2.501 -11.115 1.00 93.19 208 THR A N 1
ATOM 1720 C CA . THR A 1 208 ? -4.997 -1.695 -11.376 1.00 93.19 208 THR A CA 1
ATOM 1721 C C . THR A 1 208 ? -4.181 -1.473 -10.113 1.00 93.19 208 THR A C 1
ATOM 1723 O O . THR A 1 208 ? -4.749 -1.386 -9.026 1.00 93.19 208 THR A O 1
ATOM 1726 N N . ILE A 1 209 ? -2.880 -1.253 -10.282 1.00 95.06 209 ILE A N 1
ATOM 1727 C CA . ILE A 1 209 ? -2.042 -0.561 -9.299 1.00 95.06 209 ILE A CA 1
ATOM 1728 C C . ILE A 1 209 ? -1.728 0.854 -9.789 1.00 95.06 209 ILE A C 1
ATOM 1730 O O . ILE A 1 209 ? -1.731 1.135 -10.993 1.00 95.06 209 ILE A O 1
ATOM 1734 N N . LYS A 1 210 ? -1.432 1.739 -8.849 1.00 96.50 210 LYS A N 1
ATOM 1735 C CA . LYS A 1 210 ? -1.071 3.134 -9.070 1.00 96.50 210 LYS A CA 1
ATOM 1736 C C . LYS A 1 210 ? 0.382 3.345 -8.668 1.00 96.50 210 LYS A C 1
ATOM 1738 O O . LYS A 1 210 ? 0.827 2.820 -7.653 1.00 96.50 210 LYS A O 1
ATOM 1743 N N . ILE A 1 211 ? 1.113 4.116 -9.463 1.00 95.81 211 ILE A N 1
ATOM 1744 C CA . ILE A 1 211 ? 2.461 4.592 -9.150 1.00 95.81 211 ILE A CA 1
ATOM 1745 C C . ILE A 1 211 ? 2.375 6.112 -9.093 1.00 95.81 211 ILE A C 1
ATOM 1747 O O . ILE A 1 211 ? 2.250 6.758 -10.132 1.00 95.81 211 ILE A O 1
ATOM 1751 N N . ARG A 1 212 ? 2.423 6.685 -7.894 1.00 94.88 212 ARG A N 1
ATOM 1752 C CA . ARG A 1 212 ? 2.499 8.138 -7.712 1.00 94.88 212 ARG A CA 1
ATOM 1753 C C . ARG A 1 212 ? 3.961 8.552 -7.704 1.00 94.88 212 ARG A C 1
ATOM 1755 O O . ARG A 1 212 ? 4.745 7.932 -6.993 1.00 94.88 212 ARG A O 1
ATOM 1762 N N . LEU A 1 213 ? 4.305 9.577 -8.476 1.00 91.38 213 LEU A N 1
ATOM 1763 C CA . LEU A 1 213 ? 5.625 10.203 -8.574 1.00 91.38 213 LEU A CA 1
ATOM 1764 C C . LEU A 1 213 ? 5.436 11.722 -8.646 1.00 91.38 213 LEU A C 1
ATOM 1766 O O . LEU A 1 213 ? 5.048 12.265 -9.682 1.00 91.38 213 LEU A O 1
ATOM 1770 N N . GLY A 1 214 ? 5.659 12.410 -7.526 1.00 88.12 214 GLY A N 1
ATOM 1771 C CA . GLY A 1 214 ? 5.281 13.814 -7.371 1.00 88.12 214 GLY A CA 1
ATOM 1772 C C . GLY A 1 214 ? 3.772 14.006 -7.566 1.00 88.12 214 GLY A C 1
ATOM 1773 O O . GLY A 1 214 ? 2.970 13.404 -6.854 1.00 88.12 214 GLY A O 1
ATOM 1774 N N . GLU A 1 215 ? 3.393 14.834 -8.542 1.00 83.81 215 GLU A N 1
ATOM 1775 C CA . GLU A 1 215 ? 1.991 15.107 -8.909 1.00 83.81 215 GLU A CA 1
ATOM 1776 C C . GLU A 1 215 ? 1.444 14.167 -9.997 1.00 83.81 215 GLU A C 1
ATOM 1778 O O . GLU A 1 215 ? 0.298 14.306 -10.421 1.00 83.81 215 GLU A O 1
ATOM 1783 N N . ILE A 1 216 ? 2.260 13.238 -10.501 1.00 86.81 216 ILE A N 1
ATOM 1784 C CA . ILE A 1 216 ? 1.882 12.351 -11.602 1.00 86.81 216 ILE A CA 1
ATOM 1785 C C . ILE A 1 216 ? 1.529 10.977 -11.045 1.00 86.81 216 ILE A C 1
ATOM 1787 O O . ILE A 1 216 ? 2.303 10.386 -10.293 1.00 86.81 216 ILE A O 1
ATOM 1791 N N . VAL A 1 217 ? 0.387 10.439 -11.474 1.00 91.94 217 VAL A N 1
ATOM 1792 C CA . VAL A 1 217 ? -0.035 9.072 -11.160 1.00 91.94 217 VAL A CA 1
ATOM 1793 C C . VAL A 1 217 ? -0.057 8.237 -12.439 1.00 91.94 217 VAL A C 1
ATOM 1795 O O . VAL A 1 217 ? -0.779 8.528 -13.391 1.00 9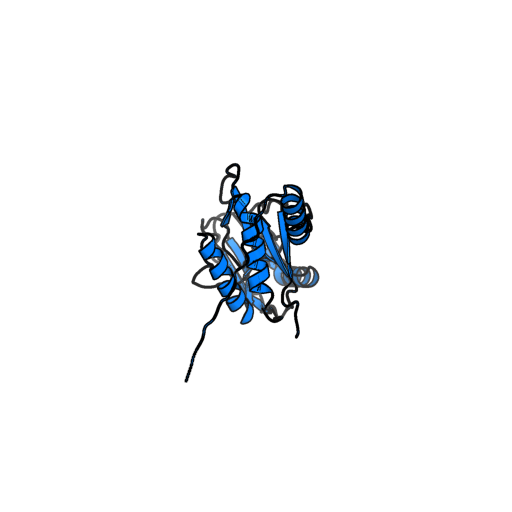1.94 217 VAL A O 1
ATOM 1798 N N . TYR A 1 218 ? 0.728 7.163 -12.464 1.00 93.19 218 TYR A N 1
ATOM 1799 C CA . TYR A 1 218 ? 0.700 6.159 -13.523 1.00 93.19 218 TYR A CA 1
ATOM 1800 C C . TYR A 1 218 ? -0.210 5.011 -13.098 1.00 93.19 218 TYR A C 1
ATOM 1802 O O . TYR A 1 218 ? -0.036 4.429 -12.030 1.00 93.19 218 TYR A O 1
ATOM 1810 N N . THR A 1 219 ? -1.163 4.648 -13.952 1.00 93.81 219 THR A N 1
ATOM 1811 C CA . THR A 1 219 ? -2.027 3.481 -13.734 1.00 93.81 219 THR A CA 1
ATOM 1812 C C . THR A 1 219 ? -1.471 2.281 -14.499 1.00 93.81 219 THR A C 1
ATOM 1814 O O . THR A 1 219 ? -1.133 2.393 -15.681 1.00 93.81 219 THR A O 1
ATOM 1817 N N . CYS A 1 220 ? -1.360 1.136 -13.827 1.00 90.62 220 CYS A N 1
ATOM 1818 C CA . CYS A 1 220 ? -0.885 -0.117 -14.407 1.00 90.62 220 CYS A CA 1
ATOM 1819 C C . CYS A 1 220 ? -1.934 -1.211 -14.187 1.00 90.62 220 CYS A C 1
ATOM 1821 O O . CYS A 1 220 ? -2.302 -1.493 -13.050 1.00 90.62 220 CYS A O 1
ATOM 1823 N N . VAL A 1 221 ? -2.425 -1.812 -15.270 1.00 89.94 221 VAL A N 1
ATOM 1824 C CA . VAL A 1 221 ? -3.481 -2.836 -15.231 1.00 89.94 221 VAL A CA 1
ATOM 1825 C C . VAL A 1 221 ? -2.919 -4.173 -14.741 1.00 89.94 221 VAL A C 1
ATOM 1827 O O . VAL A 1 221 ? -1.858 -4.607 -15.195 1.00 89.94 221 VAL A O 1
ATOM 1830 N N . LEU A 1 222 ? -3.642 -4.823 -13.830 1.00 86.62 222 LEU A N 1
ATOM 1831 C CA . LEU A 1 222 ? -3.373 -6.182 -13.361 1.00 86.62 222 LEU A CA 1
ATOM 1832 C C . LEU A 1 222 ? -4.025 -7.202 -14.311 1.00 86.62 222 LEU A C 1
ATOM 1834 O O . LEU A 1 222 ? -5.163 -7.014 -14.730 1.00 86.62 222 LEU A O 1
ATOM 1838 N N . GLY A 1 223 ? -3.320 -8.291 -14.640 1.00 66.19 223 GLY A N 1
ATOM 1839 C CA . GLY A 1 223 ? -3.932 -9.490 -15.236 1.00 66.19 223 GLY A CA 1
ATOM 1840 C C . GLY A 1 223 ? -4.543 -9.351 -16.638 1.00 66.19 223 GLY A C 1
ATOM 1841 O O . GLY A 1 223 ? -5.613 -9.889 -16.896 1.00 66.19 223 GLY A O 1
ATOM 1842 N N . GLY A 1 224 ? -3.870 -8.669 -17.568 1.00 53.91 224 GLY A N 1
ATOM 1843 C CA . GLY A 1 224 ? -4.409 -8.386 -18.910 1.00 53.91 224 GLY A CA 1
ATOM 1844 C C . GLY A 1 224 ? -4.288 -9.483 -19.981 1.00 53.91 224 GLY A C 1
ATOM 1845 O O . GLY A 1 224 ? -4.569 -9.186 -21.136 1.00 53.91 224 GLY A O 1
ATOM 1846 N N . TYR A 1 225 ? -3.834 -10.702 -19.669 1.00 42.97 225 TYR A N 1
ATOM 1847 C CA . TYR A 1 225 ? -3.797 -11.809 -20.639 1.00 42.97 225 TYR A CA 1
ATOM 1848 C C . TYR A 1 225 ? -4.202 -13.119 -19.964 1.00 42.97 225 TYR A C 1
ATOM 1850 O O . TYR A 1 225 ? -3.375 -13.803 -19.365 1.00 42.97 225 TYR A O 1
ATOM 1858 N N . SER A 1 226 ? -5.477 -13.475 -20.088 1.00 36.97 226 SER A N 1
ATOM 1859 C CA . SER A 1 226 ? -5.862 -14.880 -20.196 1.00 36.97 226 SER A CA 1
ATOM 1860 C C . SER A 1 226 ? -5.396 -15.325 -21.585 1.00 36.97 226 SER A C 1
ATOM 1862 O O . SER A 1 226 ? -5.918 -14.819 -22.577 1.00 36.97 226 SER A O 1
ATOM 1864 N N . MET A 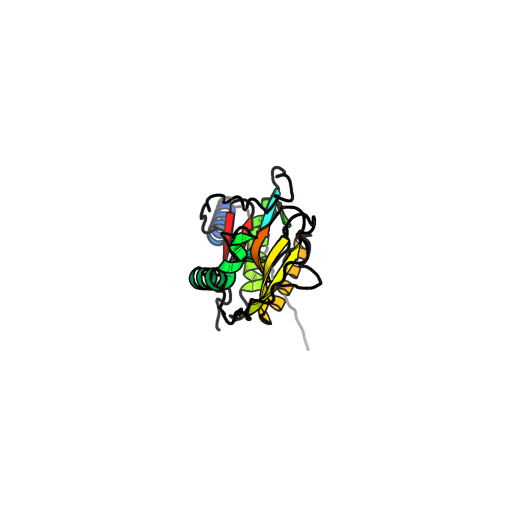1 227 ? -4.350 -16.152 -21.670 1.00 33.00 227 MET A N 1
ATOM 1865 C CA . MET A 1 227 ? -4.145 -16.980 -22.866 1.00 33.00 227 MET A CA 1
ATOM 1866 C C . MET A 1 227 ? -4.974 -18.246 -22.718 1.00 33.00 227 MET A C 1
ATOM 1868 O O . MET A 1 227 ? -5.004 -18.769 -21.581 1.00 33.00 227 MET A O 1
#

Mean predicted aligned error: 12.21 Å

InterPro domains:
  IPR027521 U6 snRNA phosphodiesterase 1 [MF_03040] (1-223)
  IPR027521 U6 snRNA phosphodiesterase 1 [PF09749] (37-188)
  IPR027521 U6 snRNA phosphodiesterase 1 [PTHR13522] (36-218)

Organism: NCBI:txid885318

Secondary structure (DSSP, 8-state):
-----------------HHHHHHHHHHHHHHH------------TT---SS---TTEEEEEEEEEPPHHHHHHHHHHTGGGGGTSEEPSS-EEESS--EEEEGGGHHHHHHHHHHHHTTPPP--EEEEEEEEEE-TTSS-EEEEEEEE-HHHHHHHHHHHHHHHHTTPPPPPTT---EEEEEEE-SS--S----TT-PPP--EE---EEEEEETTEEEEEES-----